Protein AF-A0A800IR26-F1 (afdb_monomer_lite)

Sequence (325 aa):
DYNDEITDPQNNNSLWPLVSDDAVAFATEPIADIDYYASYPSWPSFLDHIAVSTPLFDELTIGNIKTIRVDDYTGYSFYHNNISDHRPVIWSFSVEPVELAYGLVINEIMQNPAAVSDAAGEWIEITNISDETINLHNLILRDDGGEQHIISENVEVTPGSYIVLGAEDDFTLNGGVTVDYEYSGFTLSNLWDEVILEHPSGVILDEVHYDNGETFPDESGKSMMLMDPNLDNSLGDRWMVADVVYGAGDYGTPGSENYTNDCLPPGDMNGDGVLNVIDVVILANCVLAGTCESNCHSDLNGDGDYNVLDIITLVNCILGGNCGE

Structure (mmCIF, N/CA/C/O backbone):
data_AF-A0A800IR26-F1
#
_entry.id   AF-A0A800IR26-F1
#
loop_
_atom_site.group_PDB
_atom_site.id
_atom_site.type_symbol
_atom_site.label_atom_id
_atom_site.label_alt_id
_atom_site.label_comp_id
_atom_site.label_asym_id
_atom_site.label_entity_id
_atom_site.label_seq_id
_atom_site.pdbx_PDB_ins_code
_atom_site.Cartn_x
_atom_site.Cartn_y
_atom_site.Cartn_z
_atom_site.occupancy
_atom_site.B_iso_or_equiv
_atom_site.auth_seq_id
_atom_site.auth_comp_id
_atom_site.auth_asym_id
_atom_site.auth_atom_id
_atom_site.pdbx_PDB_model_num
ATOM 1 N N . ASP A 1 1 ? -15.473 4.754 48.168 1.00 54.47 1 ASP A N 1
ATOM 2 C CA . ASP A 1 1 ? -16.711 4.623 47.391 1.00 54.47 1 ASP A CA 1
ATOM 3 C C . ASP A 1 1 ? -17.681 5.717 47.750 1.00 54.47 1 ASP A C 1
ATOM 5 O O . ASP A 1 1 ? -18.740 5.446 48.282 1.00 54.47 1 ASP A O 1
ATOM 9 N N . TYR A 1 2 ? -17.289 6.974 47.580 1.00 58.38 2 TYR A N 1
ATOM 10 C CA . TYR A 1 2 ? -18.231 8.104 47.569 1.00 58.38 2 TYR A CA 1
ATOM 11 C C . TYR A 1 2 ? -17.756 9.136 46.527 1.00 58.38 2 TYR A C 1
ATOM 13 O O . TYR A 1 2 ? -18.028 10.323 46.676 1.00 58.38 2 TYR A O 1
ATOM 21 N N . ASN A 1 3 ? -16.915 8.714 45.578 1.00 65.62 3 ASN A N 1
ATOM 22 C CA . ASN A 1 3 ? -16.190 9.599 44.663 1.00 65.62 3 ASN A CA 1
ATOM 23 C C . ASN A 1 3 ? -15.706 8.877 43.399 1.00 65.62 3 ASN A C 1
ATOM 25 O O . ASN A 1 3 ? -14.671 9.224 42.832 1.00 65.62 3 ASN A O 1
ATOM 29 N N . ASP A 1 4 ? -16.391 7.815 43.028 1.00 74.25 4 ASP A N 1
ATOM 30 C CA . ASP A 1 4 ? -16.064 6.859 41.980 1.00 74.25 4 ASP A CA 1
ATOM 31 C C . ASP A 1 4 ? -17.003 6.982 40.774 1.00 74.25 4 ASP A C 1
ATOM 33 O O . ASP A 1 4 ? -16.756 6.339 39.762 1.00 74.25 4 ASP A O 1
ATOM 37 N N . GLU A 1 5 ? -17.999 7.872 40.837 1.00 87.00 5 GLU A N 1
ATOM 38 C CA . GLU A 1 5 ? -18.851 8.218 39.701 1.00 87.00 5 GLU A CA 1
ATOM 39 C C . GLU A 1 5 ? -18.159 9.239 38.799 1.00 87.00 5 GLU A C 1
ATOM 41 O O . GLU A 1 5 ? -17.759 10.324 39.235 1.00 87.00 5 GLU A O 1
ATOM 46 N N . ILE A 1 6 ? -18.092 8.959 37.500 1.00 91.12 6 ILE A N 1
ATOM 47 C CA . ILE A 1 6 ? -17.587 9.934 36.520 1.00 91.12 6 ILE A CA 1
ATOM 48 C C . ILE A 1 6 ? -18.447 11.205 36.432 1.00 91.12 6 ILE A C 1
ATOM 50 O O . ILE A 1 6 ? -17.943 12.238 35.997 1.00 91.12 6 ILE A O 1
ATOM 54 N N . THR A 1 7 ? -19.704 11.163 36.883 1.00 88.88 7 THR A N 1
ATOM 55 C CA . THR A 1 7 ? -20.628 12.309 36.881 1.00 88.88 7 THR A CA 1
ATOM 56 C C . THR A 1 7 ? -20.539 13.166 38.149 1.00 88.88 7 THR A C 1
ATOM 58 O O . THR A 1 7 ? -21.134 14.248 38.209 1.00 88.88 7 THR A O 1
ATOM 61 N N . ASP A 1 8 ? -19.744 12.753 39.147 1.00 89.75 8 ASP A N 1
ATOM 62 C CA . ASP A 1 8 ? -19.542 13.536 40.364 1.00 89.75 8 ASP A CA 1
ATOM 63 C C . ASP A 1 8 ? -18.833 14.876 40.076 1.00 89.75 8 ASP A C 1
ATOM 65 O O . ASP A 1 8 ? -17.938 14.956 39.223 1.00 89.75 8 ASP A O 1
ATOM 69 N N . PRO A 1 9 ? -19.144 15.950 40.835 1.00 90.38 9 PRO A N 1
ATOM 70 C CA . PRO A 1 9 ? -18.423 17.215 40.737 1.00 90.38 9 PRO A CA 1
ATOM 71 C C . PRO A 1 9 ? -16.925 17.048 41.024 1.00 90.38 9 PRO A C 1
ATOM 73 O O . PRO A 1 9 ? -16.560 16.344 41.959 1.00 90.38 9 PRO A O 1
ATOM 76 N N . GLN A 1 10 ? -16.069 17.812 40.336 1.00 91.88 10 GLN A N 1
ATOM 77 C CA . GLN A 1 10 ? -14.598 17.788 40.461 1.00 91.88 10 GLN A CA 1
ATOM 78 C C . GLN A 1 10 ? -14.050 17.582 41.883 1.00 91.88 10 GLN A C 1
ATOM 80 O O . GLN A 1 10 ? -13.175 16.751 42.102 1.00 91.88 10 GLN A O 1
ATOM 85 N N . ASN A 1 11 ? -14.542 18.344 42.865 1.00 91.44 11 ASN A N 1
ATOM 86 C CA . ASN A 1 11 ? -14.026 18.286 44.241 1.00 91.44 11 ASN A CA 1
ATOM 87 C C . ASN A 1 11 ? -14.319 16.955 44.957 1.00 91.44 11 ASN A C 1
ATOM 89 O O . ASN A 1 11 ? -13.717 16.678 45.994 1.00 91.44 11 ASN A O 1
ATOM 93 N N . ASN A 1 12 ? -15.239 16.165 44.409 1.00 89.75 12 ASN A N 1
ATOM 94 C CA . ASN A 1 12 ? -15.717 14.895 44.930 1.00 89.75 12 ASN A CA 1
ATOM 95 C C . ASN A 1 12 ? -15.518 13.755 43.921 1.00 89.75 12 ASN A C 1
ATOM 97 O O . ASN A 1 12 ? -16.079 12.698 44.139 1.00 89.75 12 ASN A O 1
ATOM 101 N N . ASN A 1 13 ? -14.750 13.942 42.846 1.00 90.00 13 ASN A N 1
ATOM 102 C CA . ASN A 1 13 ? -14.566 12.931 41.808 1.00 90.00 13 ASN A CA 1
ATOM 103 C C . ASN A 1 13 ? -13.102 12.472 41.791 1.00 90.00 13 ASN A C 1
ATOM 105 O O . ASN A 1 13 ? -12.196 13.227 41.435 1.00 90.00 13 ASN A O 1
ATOM 109 N N . SER A 1 14 ? -12.844 11.238 42.222 1.00 90.25 14 SER A N 1
ATOM 110 C CA . SER A 1 14 ? -11.491 10.662 42.245 1.00 90.25 14 SER A CA 1
ATOM 111 C C . SER A 1 14 ? -10.944 10.359 40.854 1.00 90.25 14 SER A C 1
ATOM 113 O O . SER A 1 14 ? -9.726 10.314 40.680 1.00 90.25 14 SER A O 1
ATOM 115 N N . LEU A 1 15 ? -11.831 10.216 39.868 1.00 91.69 15 LEU A N 1
ATOM 116 C CA . LEU A 1 15 ? -11.510 10.010 38.462 1.00 91.69 15 LEU A CA 1
ATOM 117 C C . LEU A 1 15 ? -11.339 11.334 37.713 1.00 91.69 15 LEU A C 1
ATOM 119 O O . LEU A 1 15 ? -11.043 11.311 36.522 1.00 91.69 15 LEU A O 1
ATOM 123 N N . TRP A 1 16 ? -11.463 12.486 38.390 1.00 92.88 16 TRP A N 1
ATOM 124 C CA . TRP A 1 16 ? -11.417 13.796 37.743 1.00 92.88 16 TRP A CA 1
ATOM 125 C C . TRP A 1 16 ? -10.221 14.001 36.804 1.00 92.88 16 TRP A C 1
ATOM 127 O O . TRP A 1 16 ? -10.451 14.515 35.716 1.00 92.88 16 TRP A O 1
ATOM 137 N N . PRO A 1 17 ? -8.976 13.585 37.133 1.00 93.56 17 PRO A N 1
ATOM 138 C CA . PRO A 1 17 ? -7.863 13.714 36.196 1.00 93.56 17 PRO A CA 1
ATOM 139 C C . PRO A 1 17 ? -8.110 13.044 34.840 1.00 93.56 17 PRO A C 1
ATOM 141 O O . PRO A 1 17 ? -7.627 13.569 33.852 1.00 93.56 17 PRO A O 1
ATOM 144 N N . LEU A 1 18 ? -8.863 11.938 34.800 1.00 94.12 18 LEU A N 1
ATOM 145 C CA . LEU A 1 18 ? -9.260 11.245 33.570 1.00 94.12 18 LEU A CA 1
ATOM 146 C C . LEU A 1 18 ? -10.493 11.892 32.931 1.00 94.12 18 LEU A C 1
ATOM 148 O O . LEU A 1 18 ? -10.527 12.065 31.725 1.00 94.12 18 LEU A O 1
ATOM 152 N N . VAL A 1 19 ? -11.490 12.280 33.736 1.00 93.31 19 VAL A N 1
ATOM 153 C CA . VAL A 1 19 ? -12.713 12.954 33.250 1.00 93.31 19 VAL A CA 1
ATOM 154 C C . VAL A 1 19 ? -12.395 14.301 32.594 1.00 93.31 19 VAL A C 1
ATOM 156 O O . VAL A 1 19 ? -13.090 14.724 31.679 1.00 93.31 19 VAL A O 1
ATOM 159 N N . SER A 1 20 ? -11.355 14.994 33.063 1.00 94.44 20 SER A N 1
ATOM 160 C CA . SER A 1 20 ? -10.917 16.278 32.510 1.00 94.44 20 SER A CA 1
ATOM 161 C C . SER A 1 20 ? -9.850 16.170 31.417 1.00 94.44 20 SER A C 1
ATOM 163 O O . SER A 1 20 ? -9.344 17.207 30.993 1.00 94.44 20 SER A O 1
ATOM 165 N N . ASP A 1 21 ? -9.436 14.958 31.040 1.00 96.25 21 ASP A N 1
ATOM 166 C CA . ASP A 1 21 ? -8.406 14.736 30.024 1.00 96.25 21 ASP A CA 1
ATOM 167 C C . ASP A 1 21 ? -9.060 14.509 28.661 1.00 96.25 21 ASP A C 1
ATOM 169 O O . ASP A 1 21 ? -9.707 13.491 28.446 1.00 96.25 21 ASP A O 1
ATOM 173 N N . ASP A 1 22 ? -8.851 15.432 27.721 1.00 95.50 22 ASP A N 1
ATOM 174 C CA . ASP A 1 22 ? -9.394 15.327 26.361 1.00 95.50 22 ASP A CA 1
ATOM 175 C C . ASP A 1 22 ? -8.847 14.105 25.587 1.00 95.50 22 ASP A C 1
ATOM 177 O O . ASP A 1 22 ? -9.378 13.753 24.534 1.00 95.50 22 ASP A O 1
ATOM 181 N N . ALA A 1 23 ? -7.790 13.441 26.081 1.00 96.69 23 ALA A N 1
ATOM 182 C CA . ALA A 1 23 ? -7.261 12.206 25.506 1.00 96.69 23 ALA A CA 1
ATOM 183 C C . ALA A 1 23 ? -7.961 10.930 26.011 1.00 96.69 23 ALA A C 1
ATOM 185 O O . ALA A 1 23 ? -7.655 9.835 25.524 1.00 96.69 23 ALA A O 1
ATOM 186 N N . VAL A 1 24 ? -8.874 11.050 26.979 1.00 96.88 24 VAL A N 1
ATOM 187 C CA . VAL A 1 24 ? -9.608 9.939 27.590 1.00 96.88 24 VAL A CA 1
ATOM 188 C C . VAL A 1 24 ? -11.105 10.221 27.542 1.00 96.88 24 VAL A C 1
ATOM 190 O O . VAL A 1 24 ? -11.571 11.300 27.880 1.00 96.88 24 VAL A O 1
ATOM 193 N N . ALA A 1 25 ? -11.886 9.213 27.176 1.00 95.44 25 ALA A N 1
ATOM 194 C CA . ALA A 1 25 ? -13.338 9.271 27.255 1.00 95.44 25 ALA A CA 1
ATOM 195 C C . ALA A 1 25 ? -13.880 8.013 27.932 1.00 95.44 25 ALA A C 1
ATOM 197 O O . ALA A 1 25 ? -13.270 6.943 27.882 1.00 95.44 25 ALA A O 1
ATOM 198 N N . PHE A 1 26 ? -15.039 8.127 28.576 1.00 95.44 26 PHE A N 1
ATOM 199 C CA . PHE A 1 26 ? -15.696 6.995 29.217 1.00 95.44 26 PHE A CA 1
ATOM 200 C C . PHE A 1 26 ? -16.864 6.517 28.358 1.00 95.44 26 PHE A C 1
ATOM 202 O O . PHE A 1 26 ? -17.881 7.198 28.250 1.00 95.44 26 PHE A O 1
ATOM 209 N N . ALA A 1 27 ? -16.782 5.295 27.826 1.00 95.75 27 ALA A N 1
ATOM 210 C CA . ALA A 1 27 ? -17.861 4.692 27.033 1.00 95.75 27 ALA A CA 1
ATOM 211 C C . ALA A 1 27 ? -19.189 4.587 27.808 1.00 95.75 27 ALA A C 1
ATOM 213 O O . ALA A 1 27 ? -20.260 4.451 27.224 1.00 95.75 27 ALA A O 1
ATOM 214 N N . THR A 1 28 ? -19.115 4.644 29.137 1.00 94.88 28 THR A N 1
ATOM 215 C CA . THR A 1 28 ? -20.242 4.571 30.070 1.00 94.88 28 THR A CA 1
ATOM 216 C C . THR A 1 28 ? -20.919 5.902 30.358 1.00 94.88 28 THR A C 1
ATOM 218 O O . THR A 1 28 ? -21.998 5.891 30.943 1.00 94.88 28 THR A O 1
ATOM 221 N N . GLU A 1 29 ? -20.336 7.031 29.952 1.00 93.38 29 GLU A N 1
ATOM 222 C CA . GLU A 1 29 ? -20.893 8.368 30.197 1.00 93.38 29 GLU A CA 1
ATOM 223 C C . GLU A 1 29 ? -22.380 8.497 29.804 1.00 93.38 29 GLU A C 1
ATOM 225 O O . GLU A 1 29 ? -23.159 8.974 30.632 1.00 93.38 29 GLU A O 1
ATOM 230 N N . PRO A 1 30 ? -22.855 7.973 28.650 1.00 93.69 30 PRO A N 1
ATOM 231 C CA . PRO A 1 30 ? -24.264 8.098 28.260 1.00 93.69 30 PRO A CA 1
ATOM 232 C C . PRO A 1 30 ? -25.263 7.377 29.180 1.00 93.69 30 PRO A C 1
ATOM 234 O O . PRO A 1 30 ? -26.469 7.614 29.075 1.00 93.69 30 PRO A O 1
ATOM 237 N N . ILE A 1 31 ? -24.796 6.460 30.035 1.00 93.50 31 ILE A N 1
ATOM 238 C CA . ILE A 1 31 ? -25.641 5.629 30.906 1.00 93.50 31 ILE A CA 1
ATOM 239 C C . ILE A 1 31 ? -25.319 5.762 32.400 1.00 93.50 31 ILE A C 1
ATOM 241 O O . ILE A 1 31 ? -26.009 5.134 33.204 1.00 93.50 31 ILE A O 1
ATOM 245 N N . ALA A 1 32 ? -24.317 6.566 32.768 1.00 92.12 32 ALA A N 1
ATOM 246 C CA . ALA A 1 32 ? -23.815 6.673 34.139 1.00 92.12 32 ALA A CA 1
ATOM 247 C C . ALA A 1 32 ? -24.888 7.165 35.130 1.00 92.12 32 ALA A C 1
ATOM 249 O O . ALA A 1 32 ? -25.081 6.557 36.175 1.00 92.12 32 ALA A O 1
ATOM 250 N N . ASP A 1 33 ? -25.695 8.161 34.749 1.00 90.25 33 ASP A N 1
ATOM 251 C CA . ASP A 1 33 ? -26.757 8.724 35.604 1.00 90.25 33 ASP A CA 1
ATOM 252 C C . ASP A 1 33 ? -28.117 7.998 35.484 1.00 90.25 33 ASP A C 1
ATOM 254 O O . ASP A 1 33 ? -29.179 8.563 35.769 1.00 90.25 33 ASP A O 1
ATOM 258 N N . ILE A 1 34 ? -28.133 6.750 35.002 1.00 92.12 34 ILE A N 1
ATOM 259 C CA . ILE A 1 34 ? -29.369 5.993 34.771 1.00 92.12 34 ILE A CA 1
ATOM 260 C C . ILE A 1 34 ? -29.408 4.754 35.676 1.00 92.12 34 ILE A C 1
ATOM 262 O O . ILE A 1 34 ? -28.814 3.726 35.358 1.00 92.12 34 ILE A O 1
ATOM 266 N N . ASP A 1 35 ? -30.231 4.790 36.733 1.00 91.19 35 ASP A N 1
ATOM 267 C CA . ASP A 1 35 ? -30.407 3.703 37.722 1.00 91.19 35 ASP A CA 1
ATOM 268 C C . ASP A 1 35 ? -30.613 2.308 37.112 1.00 91.19 35 ASP A C 1
ATOM 270 O O . ASP A 1 35 ? -30.188 1.289 37.662 1.00 91.19 35 ASP A O 1
ATOM 274 N N . TYR A 1 36 ? -31.302 2.233 35.969 1.00 92.19 36 TYR A N 1
ATOM 275 C CA . TYR A 1 36 ? -31.525 0.968 35.270 1.00 92.19 36 TYR A CA 1
ATOM 276 C C . TYR A 1 36 ? -30.206 0.291 34.868 1.00 92.19 36 TYR A C 1
ATOM 278 O O . TYR A 1 36 ? -30.112 -0.940 34.926 1.00 92.19 36 TYR A O 1
ATOM 286 N N . TYR A 1 37 ? -29.202 1.084 34.503 1.00 93.25 37 TYR A N 1
ATOM 287 C CA . TYR A 1 37 ? -27.879 0.632 34.101 1.00 93.25 37 TYR A CA 1
ATOM 288 C C . TYR A 1 37 ? -26.849 0.655 35.235 1.00 93.25 37 TYR A C 1
ATOM 290 O O . TYR A 1 37 ? -25.727 0.231 34.993 1.00 93.25 37 TYR A O 1
ATOM 298 N N . ALA A 1 38 ? -27.205 1.056 36.459 1.00 92.75 38 ALA A N 1
ATOM 299 C CA . ALA A 1 38 ? -26.286 1.054 37.599 1.00 92.75 38 ALA A CA 1
ATOM 300 C C . ALA A 1 38 ? -25.505 -0.270 37.704 1.00 92.75 38 ALA A C 1
ATOM 302 O O . ALA A 1 38 ? -26.111 -1.358 37.729 1.00 92.75 38 ALA A O 1
ATOM 303 N N . SER A 1 39 ? -24.172 -0.165 37.742 1.00 92.62 39 SER A N 1
ATOM 304 C CA . SER A 1 39 ? -23.283 -1.316 37.892 1.00 92.62 39 SER A CA 1
ATOM 305 C C . SER A 1 39 ? -23.294 -1.826 39.333 1.00 92.62 39 SER A C 1
ATOM 307 O O . SER A 1 39 ? -23.221 -3.029 39.545 1.00 92.62 39 SER A O 1
ATOM 309 N N . TYR A 1 40 ? -23.550 -0.961 40.314 1.00 91.50 40 TYR A N 1
ATOM 310 C CA . TYR A 1 40 ? -23.830 -1.334 41.694 1.00 91.50 40 TYR A CA 1
ATOM 311 C C . TYR A 1 40 ? -25.334 -1.164 41.997 1.00 91.50 40 TYR A C 1
ATOM 313 O O . TYR A 1 40 ? -25.833 -0.045 42.109 1.00 91.50 40 TYR A O 1
ATOM 321 N N . PRO A 1 41 ? -26.121 -2.255 42.106 1.00 81.62 41 PRO A N 1
ATOM 322 C CA . PRO A 1 41 ? -27.581 -2.156 42.163 1.00 81.62 41 PRO A CA 1
ATOM 323 C C . PRO A 1 41 ? -28.177 -1.909 43.552 1.00 81.62 41 PRO A C 1
ATOM 325 O O . PRO A 1 41 ? -29.368 -1.609 43.653 1.00 81.62 41 PRO A O 1
ATOM 328 N N . SER A 1 42 ? -27.402 -2.090 44.625 1.00 82.81 42 SER A N 1
ATOM 329 C CA . SER A 1 42 ? -27.922 -1.988 45.998 1.00 82.81 42 SER A CA 1
ATOM 330 C C . SER A 1 42 ? -28.230 -0.542 46.408 1.00 82.81 42 SER A C 1
ATOM 332 O O . SER A 1 42 ? -29.164 -0.282 47.171 1.00 82.81 42 SER A O 1
ATOM 334 N N . TRP A 1 43 ? -27.475 0.391 45.837 1.00 82.50 43 TRP A N 1
ATOM 335 C CA . TRP A 1 43 ? -27.701 1.823 45.843 1.00 82.50 43 TRP A CA 1
ATOM 336 C C . TRP A 1 43 ? -27.357 2.277 44.424 1.00 82.50 43 TRP A C 1
ATOM 338 O O . TRP A 1 43 ? -26.212 2.047 44.056 1.00 82.50 43 TRP A O 1
ATOM 348 N N . PRO A 1 44 ? -28.309 2.789 43.612 1.00 74.19 44 PRO A N 1
ATOM 349 C CA . PRO A 1 44 ? -28.059 3.044 42.196 1.00 74.19 44 PRO A CA 1
ATOM 350 C C . PRO A 1 44 ? -26.829 3.930 41.996 1.00 74.19 44 PRO A C 1
ATOM 352 O O . PRO A 1 44 ? -26.878 5.128 42.261 1.00 74.19 44 PRO A O 1
ATOM 355 N N . SER A 1 45 ? -25.738 3.280 41.598 1.00 86.31 45 SER A N 1
ATOM 356 C CA . SER A 1 45 ? -24.407 3.846 41.426 1.00 86.31 45 SER A CA 1
ATOM 357 C C . SER A 1 45 ? -23.754 3.122 40.251 1.00 86.31 45 SER A C 1
ATOM 359 O O . SER A 1 45 ? -23.868 1.895 40.118 1.00 86.31 45 SER A O 1
ATOM 361 N N . PHE A 1 46 ? -23.118 3.864 39.364 1.00 90.12 46 PHE A N 1
ATOM 362 C CA . PHE A 1 46 ? -22.373 3.354 38.234 1.00 90.12 46 PHE A CA 1
ATOM 363 C C . PHE A 1 46 ? -20.880 3.398 38.566 1.00 90.12 46 PHE A C 1
ATOM 365 O O . PHE A 1 46 ? -20.184 4.337 38.229 1.00 90.12 46 PHE A O 1
ATOM 372 N N . LEU A 1 47 ? -20.381 2.353 39.227 1.00 89.00 47 LEU A N 1
ATOM 373 C CA . LEU A 1 47 ? -19.009 2.311 39.753 1.00 89.00 47 LEU A CA 1
ATOM 374 C C . LEU A 1 47 ? -17.993 1.714 38.768 1.00 89.00 47 LEU A C 1
ATOM 376 O O . LEU A 1 47 ? -16.790 1.939 38.880 1.00 89.00 47 LEU A O 1
ATOM 380 N N . ASP A 1 48 ? -18.464 0.905 37.816 1.00 91.62 48 ASP A N 1
ATOM 381 C CA . ASP A 1 48 ? -17.610 0.158 36.893 1.00 91.62 48 ASP A CA 1
ATOM 382 C C . ASP A 1 48 ? -17.602 0.825 35.523 1.00 91.62 48 ASP A C 1
ATOM 384 O O . ASP A 1 48 ? -18.570 0.731 34.777 1.00 91.62 48 ASP A O 1
ATOM 388 N N . HIS A 1 49 ? -16.497 1.464 35.155 1.00 92.62 49 HIS A N 1
ATOM 389 C CA . HIS A 1 49 ? -16.404 2.217 33.908 1.00 92.62 49 HIS A CA 1
ATOM 390 C C . HIS A 1 49 ? -15.476 1.568 32.877 1.00 92.62 49 HIS A C 1
ATOM 392 O O . HIS A 1 49 ? -14.527 0.863 33.217 1.00 92.62 49 HIS A O 1
ATOM 398 N N . ILE A 1 50 ? -15.725 1.861 31.598 1.00 95.25 50 ILE A N 1
ATOM 399 C CA . ILE A 1 50 ? -14.809 1.555 30.492 1.00 95.25 50 ILE A CA 1
ATOM 400 C C . ILE A 1 50 ? -14.256 2.886 29.989 1.00 95.25 50 ILE A C 1
ATOM 402 O O . ILE A 1 50 ? -14.995 3.674 29.400 1.00 95.25 50 ILE A O 1
ATOM 406 N N . ALA A 1 51 ? -12.974 3.135 30.250 1.00 94.81 51 ALA A N 1
ATOM 407 C CA . ALA A 1 51 ? -12.241 4.269 29.698 1.00 94.81 51 ALA A CA 1
ATOM 408 C C . ALA A 1 51 ? -11.559 3.859 28.387 1.00 94.81 51 ALA A C 1
ATOM 410 O O . ALA A 1 51 ? -11.007 2.760 28.294 1.00 94.81 51 ALA A O 1
ATOM 411 N N . VAL A 1 52 ? -11.580 4.743 27.397 1.00 95.69 52 VAL A N 1
ATOM 412 C CA . VAL A 1 52 ? -10.927 4.567 26.097 1.00 95.69 52 VAL A CA 1
ATOM 413 C C . VAL A 1 52 ? -10.075 5.787 25.772 1.00 95.69 52 VAL A C 1
ATOM 415 O O . VAL A 1 52 ? -10.327 6.880 26.279 1.00 95.69 52 VAL A O 1
ATOM 418 N N . SER A 1 53 ? -9.058 5.593 24.939 1.00 95.56 53 SER A N 1
ATOM 419 C CA . SER A 1 53 ? -8.200 6.662 24.432 1.00 95.56 53 SER A CA 1
ATOM 420 C C . SER A 1 53 ? -8.655 7.148 23.056 1.00 95.56 53 SER A C 1
ATOM 422 O O . SER A 1 53 ? -9.511 6.533 22.417 1.00 95.56 53 SER A O 1
ATOM 424 N N . THR A 1 54 ? -8.038 8.236 22.591 1.00 94.81 54 THR A N 1
ATOM 425 C CA . THR A 1 54 ? -8.349 8.896 21.313 1.00 94.81 54 THR A CA 1
ATOM 426 C C . THR A 1 54 ? -8.485 7.985 20.085 1.00 94.81 54 THR A C 1
ATOM 428 O O . THR A 1 54 ? -9.375 8.273 19.290 1.00 94.81 54 THR A O 1
ATOM 431 N N . PRO A 1 55 ? -7.722 6.880 19.901 1.00 90.75 55 PRO A N 1
ATOM 432 C CA . PRO A 1 55 ? -7.877 6.023 18.721 1.00 90.75 55 PRO A CA 1
ATOM 433 C C . PRO A 1 55 ? -9.218 5.287 18.638 1.00 90.75 55 PRO A C 1
ATOM 435 O O . PRO A 1 55 ? -9.495 4.693 17.611 1.00 90.75 55 PRO A O 1
ATOM 438 N N . LEU A 1 56 ? -10.010 5.282 19.717 1.00 92.94 56 LEU A N 1
ATOM 439 C CA . LEU A 1 56 ? -11.320 4.628 19.780 1.00 92.94 56 LEU A CA 1
ATOM 440 C C . LEU A 1 56 ? -12.485 5.625 19.891 1.00 92.94 56 LEU A C 1
ATOM 442 O O . LEU A 1 56 ? -13.610 5.249 20.234 1.00 92.94 56 LEU A O 1
ATOM 446 N N . PHE A 1 57 ? -12.224 6.921 19.694 1.00 93.94 57 PHE A N 1
ATOM 447 C CA . PHE A 1 57 ? -13.248 7.956 19.851 1.00 93.94 57 PHE A CA 1
ATOM 448 C C . PHE A 1 57 ? -14.306 7.903 18.750 1.00 93.94 57 PHE A C 1
ATOM 450 O O . PHE A 1 57 ? -15.468 8.209 19.022 1.00 93.94 57 PHE A O 1
ATOM 457 N N . ASP A 1 58 ? -13.950 7.457 17.549 1.00 89.94 58 ASP A N 1
ATOM 458 C CA . ASP A 1 58 ? -14.916 7.276 16.469 1.00 89.94 58 ASP A CA 1
ATOM 459 C C . ASP A 1 58 ? -15.876 6.124 16.805 1.00 89.94 58 ASP A C 1
ATOM 461 O O . ASP A 1 58 ? -17.101 6.279 16.734 1.00 89.94 58 ASP A O 1
ATOM 465 N N . GLU A 1 59 ? -15.350 5.014 17.327 1.00 92.56 59 GLU A N 1
ATOM 466 C CA . GLU A 1 59 ? -16.121 3.856 17.783 1.00 92.56 59 GLU A CA 1
ATOM 467 C C . GLU A 1 59 ? -17.064 4.204 18.937 1.00 92.56 59 GLU A C 1
ATOM 469 O O . GLU A 1 59 ? -18.131 3.596 19.060 1.00 92.56 59 GLU A O 1
ATOM 474 N N . LEU A 1 60 ? -16.726 5.181 19.789 1.00 92.88 60 LEU A N 1
ATOM 475 C CA . LEU A 1 60 ? -17.627 5.631 20.859 1.00 92.88 60 LEU A CA 1
ATOM 476 C C . LEU A 1 60 ? -18.950 6.161 20.307 1.00 92.88 60 LEU A C 1
ATOM 478 O O . LEU A 1 60 ? -19.990 5.982 20.942 1.00 92.88 60 LEU A O 1
ATOM 482 N N . THR A 1 61 ? -18.925 6.792 19.132 1.00 87.75 61 THR A N 1
ATOM 483 C CA . THR A 1 61 ? -20.117 7.400 18.527 1.00 87.75 61 THR A CA 1
ATOM 484 C C . THR A 1 61 ? -21.067 6.370 17.916 1.00 87.75 61 THR A C 1
ATOM 486 O O . THR A 1 61 ? -22.280 6.592 17.888 1.00 87.75 61 THR A O 1
ATOM 489 N N . ILE A 1 62 ? -20.533 5.232 17.462 1.00 89.50 62 ILE A N 1
ATOM 490 C CA . ILE A 1 62 ? -21.290 4.146 16.816 1.00 89.50 62 ILE A CA 1
ATOM 491 C C . ILE A 1 62 ? -21.526 2.940 17.736 1.00 89.50 62 ILE A C 1
ATOM 493 O O . ILE A 1 62 ? -22.337 2.064 17.429 1.00 89.50 62 ILE A O 1
ATOM 497 N N . GLY A 1 63 ? -20.820 2.877 18.863 1.00 91.75 63 GLY A N 1
ATOM 498 C CA . GLY A 1 63 ? -20.873 1.777 19.809 1.00 91.75 63 GLY A CA 1
ATOM 499 C C . GLY A 1 63 ? -22.154 1.732 20.644 1.00 91.75 63 GLY A C 1
ATOM 500 O O . GLY A 1 63 ? -22.888 2.701 20.822 1.00 91.75 63 GLY A O 1
ATOM 501 N N . ASN A 1 64 ? -22.416 0.561 21.210 1.00 95.44 64 ASN A N 1
ATOM 502 C CA . ASN A 1 64 ? -23.495 0.290 22.144 1.00 95.44 64 ASN A CA 1
ATOM 503 C C . ASN A 1 64 ? -22.911 -0.046 23.516 1.00 95.44 64 ASN A C 1
ATOM 505 O O . ASN A 1 64 ? -22.114 -0.975 23.646 1.00 95.44 64 ASN A O 1
ATOM 509 N N . ILE A 1 65 ? -23.333 0.692 24.539 1.00 96.00 65 ILE A N 1
ATOM 510 C CA . ILE A 1 65 ? -22.953 0.459 25.930 1.00 96.00 65 ILE A CA 1
ATOM 511 C C . ILE A 1 65 ? -24.158 -0.031 26.733 1.00 96.00 65 ILE A C 1
ATOM 513 O O . ILE A 1 65 ? -25.275 0.472 26.585 1.00 96.00 65 ILE A O 1
ATOM 517 N N . LYS A 1 66 ? -23.946 -1.022 27.600 1.00 95.62 66 LYS A N 1
ATOM 518 C CA . LYS A 1 66 ? -24.961 -1.489 28.549 1.00 95.62 66 LYS A CA 1
ATOM 519 C C . LYS A 1 66 ? -24.340 -2.170 29.759 1.00 95.62 66 LYS A C 1
ATOM 521 O O . LYS A 1 66 ? -23.217 -2.666 29.722 1.00 95.62 66 LYS A O 1
ATOM 526 N N . THR A 1 67 ? -25.162 -2.318 30.783 1.00 95.75 67 THR A N 1
ATOM 527 C CA . THR A 1 67 ? -24.862 -3.137 31.956 1.00 95.75 67 THR A CA 1
ATOM 528 C C . THR A 1 67 ? -25.561 -4.486 31.833 1.00 95.75 67 THR A C 1
ATOM 530 O O . THR A 1 67 ? -26.755 -4.564 31.530 1.00 95.75 67 THR A O 1
ATOM 533 N N . ILE A 1 68 ? -24.825 -5.575 32.047 1.00 95.00 68 ILE A N 1
ATOM 534 C CA . ILE A 1 68 ? -25.348 -6.940 31.990 1.00 95.00 68 ILE A CA 1
ATOM 535 C C . ILE A 1 68 ? -26.029 -7.267 33.321 1.00 95.00 68 ILE A C 1
ATOM 537 O O . ILE A 1 68 ? -25.387 -7.548 34.331 1.00 95.00 68 ILE A O 1
ATOM 541 N N . ARG A 1 69 ? -27.361 -7.282 33.310 1.00 93.12 69 ARG A N 1
ATOM 542 C CA . ARG A 1 69 ? -28.198 -7.549 34.489 1.00 93.12 69 ARG A CA 1
ATOM 543 C C . ARG A 1 69 ? -28.432 -9.047 34.712 1.00 93.12 69 ARG A C 1
ATOM 545 O O . ARG A 1 69 ? -29.541 -9.556 34.568 1.00 93.12 69 ARG A O 1
ATOM 552 N N . VAL A 1 70 ? -27.368 -9.788 35.027 1.00 93.00 70 VAL A N 1
ATOM 553 C CA . VAL A 1 70 ? -27.432 -11.243 35.308 1.00 93.00 70 VAL A CA 1
ATOM 554 C C . VAL A 1 70 ? -28.373 -11.555 36.485 1.00 93.00 70 VAL A C 1
ATOM 556 O O . VAL A 1 70 ? -29.003 -12.617 36.551 1.00 93.00 70 VAL A O 1
ATOM 559 N N . ASP A 1 71 ? -28.503 -10.610 37.410 1.00 92.94 71 ASP A N 1
ATOM 560 C CA . ASP A 1 71 ? -29.400 -10.667 38.555 1.00 92.94 71 ASP A CA 1
ATOM 561 C C . ASP A 1 71 ? -30.890 -10.678 38.181 1.00 92.94 71 ASP A C 1
ATOM 563 O O . ASP A 1 71 ? -31.681 -11.247 38.934 1.00 92.94 71 ASP A O 1
ATOM 567 N N . ASP A 1 72 ? -31.280 -10.174 37.005 1.00 94.00 72 ASP A N 1
ATOM 568 C CA . ASP A 1 72 ? -32.665 -10.281 36.517 1.00 94.00 72 ASP A CA 1
ATOM 569 C C . ASP A 1 72 ? -33.063 -11.747 36.223 1.00 94.00 72 ASP A C 1
ATOM 571 O O . ASP A 1 72 ? -34.246 -12.089 36.245 1.00 94.00 72 ASP A O 1
ATOM 575 N N . TYR A 1 73 ? -32.083 -12.636 35.998 1.00 94.81 73 TYR A N 1
ATOM 576 C CA . TYR A 1 73 ? -32.296 -14.064 35.712 1.00 94.81 73 TYR A CA 1
ATOM 577 C C . TYR A 1 73 ? -32.021 -14.975 36.908 1.00 94.81 73 TYR A C 1
ATOM 579 O O . TYR A 1 73 ? -32.628 -16.038 37.042 1.00 94.81 73 TYR A O 1
ATOM 587 N N . THR A 1 74 ? -31.081 -14.583 37.766 1.00 94.31 74 THR A N 1
ATOM 588 C CA . THR A 1 74 ? -30.640 -15.387 38.918 1.00 94.31 74 THR A CA 1
ATOM 589 C C . THR A 1 74 ? -31.301 -14.958 40.230 1.00 94.31 74 THR A C 1
ATOM 591 O O . THR A 1 74 ? -31.336 -15.731 41.186 1.00 94.31 74 THR A O 1
ATOM 594 N N . GLY A 1 75 ? -31.880 -13.755 40.261 1.00 93.88 75 GLY A N 1
ATOM 595 C CA . GLY A 1 75 ? -32.397 -13.092 41.449 1.00 93.88 75 GLY A CA 1
ATOM 596 C C . GLY A 1 75 ? -31.302 -12.305 42.171 1.00 93.88 75 GLY A C 1
ATOM 597 O O . GLY A 1 75 ? -30.272 -12.864 42.546 1.00 93.88 75 GLY A O 1
ATOM 598 N N . TYR A 1 76 ? -31.567 -11.022 42.443 1.00 90.81 76 TYR A N 1
ATOM 599 C CA . TYR A 1 76 ? -30.626 -10.094 43.089 1.00 90.81 76 TYR A CA 1
ATOM 600 C C . TYR A 1 76 ? -29.913 -10.684 44.313 1.00 90.81 76 TYR A C 1
ATOM 602 O O . TYR A 1 76 ? -28.689 -10.678 44.373 1.00 90.81 76 TYR A O 1
ATOM 610 N N . SER A 1 77 ? -30.649 -11.261 45.270 1.00 93.44 77 SER A N 1
ATOM 611 C CA . SER A 1 77 ? -30.032 -11.820 46.480 1.00 93.44 77 SER A CA 1
ATOM 612 C C . SER A 1 77 ? -29.118 -13.008 46.195 1.00 93.44 77 SER A C 1
ATOM 614 O O . SER A 1 77 ? -28.144 -13.203 46.911 1.00 93.44 77 SER A O 1
ATOM 616 N N . PHE A 1 78 ? -29.422 -13.828 45.188 1.00 95.56 78 PHE A N 1
ATOM 617 C CA . PHE A 1 78 ? -28.542 -14.934 44.830 1.00 95.56 78 PHE A CA 1
ATOM 618 C C . PHE A 1 78 ? -27.263 -14.406 44.183 1.00 95.56 78 PHE A C 1
ATOM 620 O O . PHE A 1 78 ? -26.179 -14.793 44.616 1.00 95.56 78 PHE A O 1
ATOM 627 N N . TYR A 1 79 ? -27.401 -13.503 43.207 1.00 94.69 79 TYR A N 1
ATOM 628 C CA . TYR A 1 79 ? -26.279 -12.888 42.503 1.00 94.69 79 TYR A CA 1
ATOM 629 C C . TYR A 1 79 ? -25.344 -12.151 43.472 1.00 94.69 79 TYR A C 1
ATOM 631 O O . TYR A 1 79 ? -24.178 -12.517 43.576 1.00 94.69 79 TYR A O 1
ATOM 639 N N . HIS A 1 80 ? -25.885 -11.234 44.278 1.00 92.06 80 HIS A N 1
ATOM 640 C CA . HIS A 1 80 ? -25.138 -10.464 45.275 1.00 92.06 80 HIS A CA 1
ATOM 641 C C . HIS A 1 80 ? -24.417 -11.351 46.302 1.00 92.06 80 HIS A C 1
ATOM 643 O O . HIS A 1 80 ? -23.250 -11.132 46.604 1.00 92.06 80 HIS A O 1
ATOM 649 N N . ASN A 1 81 ? -25.083 -12.386 46.828 1.00 94.62 81 ASN A N 1
ATOM 650 C CA . ASN A 1 81 ? -24.508 -13.201 47.904 1.00 94.62 81 ASN A CA 1
ATOM 651 C C . ASN A 1 81 ? -23.517 -14.274 47.424 1.00 94.62 81 ASN A C 1
ATOM 653 O O . ASN A 1 81 ? -22.783 -14.812 48.252 1.00 94.62 81 ASN A O 1
ATOM 657 N N . ASN A 1 82 ? -23.550 -14.664 46.144 1.00 96.31 82 ASN A N 1
ATOM 658 C CA . ASN A 1 82 ? -22.801 -15.832 45.659 1.00 96.31 82 ASN A CA 1
ATOM 659 C C . ASN A 1 82 ? -21.939 -15.572 44.417 1.00 96.31 82 ASN A C 1
ATOM 661 O O . ASN A 1 82 ? -21.087 -16.405 44.120 1.00 96.31 82 ASN A O 1
ATOM 665 N N . ILE A 1 83 ? -22.174 -14.490 43.669 1.00 94.31 83 ILE A N 1
ATOM 666 C CA . ILE A 1 83 ? -21.488 -14.202 42.401 1.00 94.31 83 ILE A CA 1
ATOM 667 C C . ILE A 1 83 ? -20.718 -12.889 42.511 1.00 94.31 83 ILE A C 1
ATOM 669 O O . ILE A 1 83 ? -19.491 -12.901 42.520 1.00 94.31 83 ILE A O 1
ATOM 673 N N . SER A 1 84 ? -21.431 -11.768 42.578 1.00 93.12 84 SER A N 1
ATOM 674 C CA . SER A 1 84 ? -20.854 -10.431 42.675 1.00 93.12 84 SER A CA 1
ATOM 675 C C . SER A 1 84 ? -21.929 -9.445 43.115 1.00 93.12 84 SER A C 1
ATOM 677 O O . SER A 1 84 ? -23.111 -9.616 42.827 1.00 93.12 84 SER A O 1
ATOM 679 N N . ASP A 1 85 ? -21.518 -8.402 43.810 1.00 90.31 85 ASP A N 1
ATOM 680 C CA . ASP A 1 85 ? -22.313 -7.228 44.136 1.00 90.31 85 ASP A CA 1
ATOM 681 C C . ASP A 1 85 ? -22.267 -6.143 43.050 1.00 90.31 85 ASP A C 1
ATOM 683 O O . ASP A 1 85 ? -23.020 -5.176 43.142 1.00 90.31 85 ASP A O 1
ATOM 687 N N . HIS A 1 86 ? -21.472 -6.348 41.997 1.00 92.62 86 HIS A N 1
ATOM 688 C CA . HIS A 1 86 ? -21.362 -5.493 40.819 1.00 92.62 86 HIS A CA 1
ATOM 689 C C . HIS A 1 86 ? -21.890 -6.213 39.567 1.00 92.62 86 HIS A C 1
ATOM 691 O O . HIS A 1 86 ? -21.781 -7.435 39.397 1.00 92.62 86 HIS A O 1
ATOM 697 N N . ARG A 1 87 ? -22.484 -5.452 38.654 1.00 93.00 87 ARG A N 1
ATOM 698 C CA . ARG A 1 87 ? -22.942 -5.911 37.347 1.00 93.00 87 ARG A CA 1
ATOM 699 C C . ARG A 1 87 ? -21.875 -5.593 36.301 1.00 93.00 87 ARG A C 1
ATOM 701 O O . ARG A 1 87 ? -21.430 -4.451 36.232 1.00 93.00 87 ARG A O 1
ATOM 708 N N . PRO A 1 88 ? -21.518 -6.555 35.436 1.00 94.75 88 PRO A N 1
ATOM 709 C CA . PRO A 1 88 ? -20.578 -6.306 34.356 1.00 94.75 88 PRO A CA 1
ATOM 710 C C . PRO A 1 88 ? -21.085 -5.225 33.407 1.00 94.75 88 PRO A C 1
ATOM 712 O O . PRO A 1 88 ? -22.269 -5.199 33.059 1.00 94.75 88 PRO A O 1
ATOM 715 N N . VAL A 1 89 ? -20.171 -4.400 32.920 1.00 95.75 89 VAL A N 1
ATOM 716 C CA . VAL A 1 89 ? -20.435 -3.397 31.891 1.00 95.75 89 VAL A CA 1
ATOM 717 C C . VAL A 1 89 ? -19.818 -3.869 30.583 1.00 95.75 89 VAL A C 1
ATOM 719 O O . VAL A 1 89 ? -18.720 -4.422 30.570 1.00 95.75 89 VAL A O 1
ATOM 722 N N . ILE A 1 90 ? -20.552 -3.713 29.485 1.00 96.56 90 ILE A N 1
ATOM 723 C CA . ILE A 1 90 ? -20.103 -4.116 28.156 1.00 96.56 90 ILE A CA 1
ATOM 724 C C . ILE A 1 90 ? -20.297 -2.975 27.172 1.00 96.56 90 ILE A C 1
ATOM 726 O O . ILE A 1 90 ? -21.382 -2.402 27.062 1.00 96.56 90 ILE A O 1
ATOM 730 N N . TRP A 1 91 ? -19.228 -2.699 26.440 1.00 96.56 91 TRP A N 1
ATOM 731 C CA . TRP A 1 91 ? -19.217 -1.837 25.277 1.00 96.56 91 TRP A CA 1
ATOM 732 C C . TRP A 1 91 ? -18.958 -2.699 24.044 1.00 96.56 91 TRP A C 1
ATOM 734 O O . TRP A 1 91 ? -18.091 -3.572 24.066 1.00 96.56 91 TRP A O 1
ATOM 744 N N . SER A 1 92 ? -19.749 -2.506 22.996 1.00 95.00 92 SER A N 1
ATOM 745 C CA . SER A 1 92 ? -19.621 -3.235 21.735 1.00 95.00 92 SER A CA 1
ATOM 746 C C . SER A 1 92 ? -19.843 -2.292 20.568 1.00 95.00 92 SER A C 1
ATOM 748 O O . SER A 1 92 ? -20.839 -1.575 20.565 1.00 95.00 92 SER A O 1
ATOM 750 N N . PHE A 1 93 ? -18.994 -2.349 19.558 1.00 93.12 93 PHE A N 1
ATOM 751 C CA . PHE A 1 93 ? -19.133 -1.609 18.308 1.00 93.12 93 PHE A CA 1
ATOM 752 C C . PHE A 1 93 ? -18.917 -2.567 17.135 1.00 93.12 93 PHE A C 1
ATOM 754 O O . PHE A 1 93 ? -18.367 -3.658 17.309 1.00 93.12 93 PHE A O 1
ATOM 761 N N . SER A 1 94 ? -19.418 -2.190 15.962 1.00 87.69 94 SER A N 1
ATOM 762 C CA . SER A 1 94 ? -19.139 -2.932 14.735 1.00 87.69 94 SER A CA 1
ATOM 763 C C . SER A 1 94 ? -17.718 -2.620 14.288 1.00 87.69 94 SER A C 1
ATOM 765 O O . SER A 1 94 ? -17.329 -1.456 14.284 1.00 87.69 94 SER A O 1
ATOM 767 N N . VAL A 1 95 ? -16.973 -3.649 13.903 1.00 81.88 95 VAL A N 1
ATOM 768 C CA . VAL A 1 95 ? -15.730 -3.492 13.146 1.00 81.88 95 VAL A CA 1
ATOM 769 C C . VAL A 1 95 ? -16.017 -3.919 11.717 1.00 81.88 95 VAL A C 1
ATOM 771 O O . VAL A 1 95 ? -16.641 -4.961 11.514 1.00 81.88 95 VAL A O 1
ATOM 774 N N . GLU A 1 96 ? -15.596 -3.115 10.749 1.00 74.88 96 GLU A N 1
ATOM 775 C CA . GLU A 1 96 ? -15.550 -3.545 9.354 1.00 74.88 96 GLU A CA 1
ATOM 776 C C . GLU A 1 96 ? -14.220 -4.283 9.173 1.00 74.88 96 GLU A C 1
ATOM 778 O O . GLU A 1 96 ? -13.164 -3.649 9.260 1.00 74.88 96 GLU A O 1
ATOM 783 N N . PRO A 1 97 ? -14.224 -5.623 9.042 1.00 77.31 97 PRO A N 1
ATOM 784 C CA . PRO A 1 97 ? -12.987 -6.349 8.838 1.00 77.31 97 PRO A CA 1
ATOM 785 C C . PRO A 1 97 ? -12.411 -5.961 7.480 1.00 77.31 97 PRO A C 1
ATOM 787 O O . PRO A 1 97 ? -13.112 -5.958 6.469 1.00 77.31 97 PRO A O 1
ATOM 790 N N . VAL A 1 98 ? -11.116 -5.671 7.462 1.00 83.06 98 VAL A N 1
ATOM 791 C CA . VAL A 1 98 ? -10.355 -5.764 6.223 1.00 83.06 98 VAL A CA 1
ATOM 792 C C . VAL A 1 98 ? -10.165 -7.256 5.974 1.00 83.06 98 VAL A C 1
ATOM 794 O O . VAL A 1 98 ? -9.704 -7.987 6.855 1.00 83.06 98 VAL A O 1
ATOM 797 N N . GLU A 1 99 ? -10.658 -7.732 4.836 1.00 85.31 99 GLU A N 1
ATOM 798 C CA . GLU A 1 99 ? -10.509 -9.133 4.459 1.00 85.31 99 GLU A CA 1
ATOM 799 C C . GLU A 1 99 ? -9.060 -9.370 4.040 1.00 85.31 99 GLU A C 1
ATOM 801 O O . GLU A 1 99 ? -8.496 -8.619 3.242 1.00 85.31 99 GLU A O 1
ATOM 806 N N . LEU A 1 100 ? -8.453 -10.427 4.578 1.00 87.75 100 LEU A N 1
ATOM 807 C CA . LEU A 1 100 ? -7.101 -10.792 4.190 1.00 87.75 100 LEU A CA 1
ATOM 808 C C . LEU A 1 100 ? -7.134 -11.342 2.763 1.00 87.75 100 LEU A C 1
ATOM 810 O O . LEU A 1 100 ? -7.753 -12.377 2.506 1.00 87.75 100 LEU A O 1
ATOM 814 N N . ALA A 1 101 ? -6.457 -10.654 1.853 1.00 85.44 101 ALA A N 1
ATOM 815 C CA . ALA A 1 101 ? -6.365 -11.026 0.453 1.00 85.44 101 ALA A CA 1
ATOM 816 C C . ALA A 1 101 ? -4.944 -11.479 0.104 1.00 85.44 101 ALA A C 1
ATOM 818 O O . ALA A 1 101 ? -3.977 -11.029 0.710 1.00 85.44 101 ALA A O 1
ATOM 819 N N . TYR A 1 102 ? -4.820 -12.374 -0.871 1.00 90.75 102 TYR A N 1
ATOM 820 C CA . TYR A 1 102 ? -3.538 -12.866 -1.374 1.00 90.75 102 TYR A CA 1
ATOM 821 C C . TYR A 1 102 ? -3.501 -12.700 -2.888 1.00 90.75 102 TYR A C 1
ATOM 823 O O . TYR A 1 102 ? -4.534 -12.850 -3.536 1.00 90.75 102 TYR A O 1
ATOM 831 N N . GLY A 1 103 ? -2.316 -12.454 -3.443 1.00 95.31 103 GLY A N 1
ATOM 832 C CA . GLY A 1 103 ? -2.125 -12.289 -4.885 1.00 95.31 103 GLY A CA 1
ATOM 833 C C . GLY A 1 103 ? -2.057 -10.838 -5.353 1.00 95.31 103 GLY A C 1
ATOM 834 O O . GLY A 1 103 ? -2.054 -10.620 -6.556 1.00 95.31 103 GLY A O 1
ATOM 835 N N . LEU A 1 104 ? -1.985 -9.863 -4.444 1.00 98.06 104 LEU A N 1
ATOM 836 C CA . LEU A 1 104 ? -1.466 -8.542 -4.801 1.00 98.06 104 LEU A CA 1
ATOM 837 C C . LEU A 1 104 ? 0.048 -8.650 -4.991 1.00 98.06 104 LEU A C 1
ATOM 839 O O . LEU A 1 104 ? 0.706 -9.280 -4.167 1.00 98.06 104 LEU A O 1
ATOM 843 N N . VAL A 1 105 ? 0.562 -8.058 -6.064 1.00 98.69 105 VAL A N 1
ATOM 844 C CA . VAL A 1 105 ? 1.988 -8.040 -6.407 1.00 98.69 105 VAL A CA 1
ATOM 845 C C . VAL A 1 105 ? 2.372 -6.623 -6.822 1.00 98.69 105 VAL A C 1
ATOM 847 O O . VAL A 1 105 ? 1.722 -6.041 -7.691 1.00 98.69 105 VAL A O 1
ATOM 850 N N . ILE A 1 106 ? 3.418 -6.076 -6.212 1.00 98.75 106 ILE A N 1
ATOM 851 C CA . ILE A 1 106 ? 4.108 -4.855 -6.620 1.00 98.75 106 ILE A CA 1
ATOM 852 C C . ILE A 1 106 ? 4.821 -5.175 -7.934 1.00 98.75 106 ILE A C 1
ATOM 854 O O . ILE A 1 106 ? 5.740 -5.994 -7.979 1.00 98.75 106 ILE A O 1
ATOM 858 N N . ASN A 1 107 ? 4.332 -4.572 -9.011 1.00 98.00 107 ASN A N 1
ATOM 859 C CA . ASN A 1 107 ? 4.620 -4.979 -10.383 1.00 98.00 107 ASN A CA 1
ATOM 860 C C . ASN A 1 107 ? 5.571 -4.019 -11.107 1.00 98.00 107 ASN A C 1
ATOM 862 O O . ASN A 1 107 ? 6.349 -4.437 -11.962 1.00 98.00 107 ASN A O 1
ATOM 866 N N . GLU A 1 108 ? 5.506 -2.732 -10.786 1.00 98.56 108 GLU A N 1
ATOM 867 C CA . GLU A 1 108 ? 6.321 -1.699 -11.416 1.00 98.56 108 GLU A CA 1
ATOM 868 C C . GLU A 1 108 ? 6.520 -0.539 -10.431 1.00 98.56 108 GLU A C 1
ATOM 870 O O . GLU A 1 108 ? 5.607 -0.194 -9.680 1.00 98.56 108 GLU A O 1
ATOM 875 N N . ILE A 1 109 ? 7.723 0.035 -10.391 1.00 98.75 109 ILE A N 1
ATOM 876 C CA . ILE A 1 109 ? 8.075 1.133 -9.480 1.00 98.75 109 ILE A CA 1
ATOM 877 C C . ILE A 1 109 ? 8.793 2.216 -10.286 1.00 98.75 109 ILE A C 1
ATOM 879 O O . ILE A 1 109 ? 9.808 1.943 -10.928 1.00 98.75 109 ILE A O 1
ATOM 883 N N . MET A 1 110 ? 8.283 3.448 -10.239 1.00 98.56 110 MET A N 1
ATOM 884 C CA . MET A 1 110 ? 8.973 4.644 -10.725 1.00 98.56 110 MET A CA 1
ATOM 885 C C . MET A 1 110 ? 9.522 5.424 -9.532 1.00 98.56 110 MET A C 1
ATOM 887 O O . MET A 1 110 ? 8.839 6.272 -8.965 1.00 98.56 110 MET A O 1
ATOM 891 N N . GLN A 1 111 ? 10.764 5.132 -9.160 1.00 98.12 111 GLN A N 1
ATOM 892 C CA . GLN A 1 111 ? 11.461 5.746 -8.027 1.00 98.12 111 GLN A CA 1
ATOM 893 C C . GLN A 1 111 ? 12.264 7.002 -8.396 1.00 98.12 111 GLN A C 1
ATOM 895 O O . GLN A 1 111 ? 12.647 7.748 -7.507 1.00 98.12 111 GLN A O 1
ATOM 900 N N . ASN A 1 112 ? 12.562 7.213 -9.686 1.00 97.75 112 ASN A N 1
ATOM 901 C CA . ASN A 1 112 ? 13.468 8.271 -10.157 1.00 97.75 112 ASN A CA 1
ATOM 902 C C . ASN A 1 112 ? 12.967 8.924 -11.456 1.00 97.75 112 ASN A C 1
ATOM 904 O O . ASN A 1 112 ? 13.591 8.746 -12.508 1.00 97.75 112 ASN A O 1
ATOM 908 N N . PRO A 1 113 ? 11.833 9.645 -11.453 1.00 98.06 113 PRO A N 1
ATOM 909 C CA . PRO A 1 113 ? 11.308 10.288 -12.657 1.00 98.06 113 PRO A CA 1
ATOM 910 C C . PRO A 1 113 ? 12.243 11.407 -13.155 1.00 98.06 113 PRO A C 1
ATOM 912 O O . PRO A 1 113 ? 12.864 12.129 -12.374 1.00 98.06 113 PRO A O 1
ATOM 915 N N . ALA A 1 114 ? 12.327 11.604 -14.476 1.00 98.19 114 ALA A N 1
ATOM 916 C CA . ALA A 1 114 ? 13.189 12.627 -15.083 1.00 98.19 114 ALA A CA 1
ATOM 917 C C . ALA A 1 114 ? 12.409 13.703 -15.852 1.00 98.19 114 ALA A C 1
ATOM 919 O O . ALA A 1 114 ? 12.933 14.803 -16.078 1.00 98.19 114 ALA A O 1
ATOM 920 N N . ALA A 1 115 ? 11.176 13.418 -16.281 1.00 97.06 115 ALA A N 1
ATOM 921 C CA . ALA A 1 115 ? 10.364 14.352 -17.056 1.00 97.06 115 ALA A CA 1
ATOM 922 C C . ALA A 1 115 ? 9.701 15.434 -16.187 1.00 97.06 115 ALA A C 1
ATOM 924 O O . ALA A 1 115 ? 9.455 16.547 -16.668 1.00 97.06 115 ALA A O 1
ATOM 925 N N . VAL A 1 116 ? 9.436 15.128 -14.915 1.00 97.38 116 VAL A N 1
ATOM 926 C CA . VAL A 1 116 ? 8.845 16.033 -13.915 1.00 97.38 116 VAL A CA 1
ATOM 927 C C . VAL A 1 116 ? 9.647 15.999 -12.611 1.00 97.38 116 VAL A C 1
ATOM 929 O O . VAL A 1 116 ? 10.734 15.433 -12.563 1.00 97.38 116 VAL A O 1
ATOM 932 N N . SER A 1 117 ? 9.189 16.691 -11.565 1.00 96.44 117 SER A N 1
ATOM 933 C CA . SER A 1 117 ? 9.849 16.601 -10.260 1.00 96.44 117 SER A CA 1
ATOM 934 C C . SER A 1 117 ? 9.641 15.227 -9.634 1.00 96.44 117 SER A C 1
ATOM 936 O O . SER A 1 117 ? 8.511 14.755 -9.648 1.00 96.44 117 SER A O 1
ATOM 938 N N . ASP A 1 118 ? 10.687 14.704 -8.995 1.00 93.62 118 ASP A N 1
ATOM 939 C CA . ASP A 1 118 ? 10.712 13.525 -8.105 1.00 93.62 118 ASP A CA 1
ATOM 940 C C . ASP A 1 118 ? 9.382 13.320 -7.357 1.00 93.62 118 ASP A C 1
ATOM 942 O O . ASP A 1 118 ? 8.558 12.500 -7.746 1.00 93.62 118 ASP A O 1
ATOM 946 N N . ALA A 1 119 ? 9.069 14.247 -6.444 1.00 93.81 119 ALA A N 1
ATOM 947 C CA . ALA A 1 119 ? 7.887 14.211 -5.584 1.00 93.81 119 ALA A CA 1
ATOM 948 C C . ALA A 1 119 ? 6.517 14.232 -6.296 1.00 93.81 119 ALA A C 1
ATOM 950 O O . ALA A 1 119 ? 5.500 14.147 -5.621 1.00 93.81 119 ALA A O 1
ATOM 951 N N . ALA A 1 120 ? 6.471 14.427 -7.617 1.00 96.81 120 ALA A N 1
ATOM 952 C CA . ALA A 1 120 ? 5.239 14.374 -8.406 1.00 96.81 120 ALA A CA 1
ATOM 953 C C . ALA A 1 120 ? 5.224 13.213 -9.411 1.00 96.81 120 ALA A C 1
ATOM 955 O O . ALA A 1 120 ? 4.156 12.793 -9.835 1.00 96.81 120 ALA A O 1
ATOM 956 N N . GLY A 1 121 ? 6.388 12.733 -9.854 1.00 97.69 121 GLY A N 1
ATOM 957 C CA . GLY A 1 121 ? 6.495 11.685 -10.871 1.00 97.69 121 GLY A CA 1
ATOM 958 C C . GLY A 1 121 ? 6.652 10.276 -10.304 1.00 97.69 121 GLY A C 1
ATOM 959 O O . GLY A 1 121 ? 6.716 9.336 -11.090 1.00 97.69 121 GLY A O 1
ATOM 960 N N . GLU A 1 122 ? 6.749 10.137 -8.982 1.00 98.25 122 GLU A N 1
ATOM 961 C CA . GLU A 1 122 ? 6.850 8.853 -8.289 1.00 98.25 122 GLU A CA 1
ATOM 962 C C . GLU A 1 122 ? 5.509 8.115 -8.247 1.00 98.25 122 GLU A C 1
ATOM 964 O O . GLU A 1 122 ? 4.452 8.704 -7.978 1.00 98.25 122 GLU A O 1
ATOM 969 N N . TRP A 1 123 ? 5.562 6.810 -8.504 1.00 98.69 123 TRP A N 1
ATOM 970 C CA . TRP A 1 123 ? 4.407 5.923 -8.417 1.00 98.69 123 TRP A CA 1
ATOM 971 C C . TRP A 1 123 ? 4.820 4.455 -8.270 1.00 98.69 123 TRP A C 1
ATOM 973 O O . TRP A 1 123 ? 5.928 4.050 -8.626 1.00 98.69 123 TRP A O 1
ATOM 983 N N . ILE A 1 124 ? 3.884 3.661 -7.758 1.00 98.81 124 ILE A N 1
ATOM 984 C CA . ILE A 1 124 ? 3.962 2.210 -7.598 1.00 98.81 124 ILE A CA 1
ATOM 985 C C . ILE A 1 124 ? 2.756 1.600 -8.302 1.00 98.81 124 ILE A C 1
ATOM 987 O O . ILE A 1 124 ? 1.627 2.060 -8.129 1.00 98.81 124 ILE A O 1
ATOM 991 N N . GLU A 1 125 ? 2.974 0.536 -9.056 1.00 98.75 125 GLU A N 1
ATOM 992 C CA . GLU A 1 125 ? 1.909 -0.248 -9.658 1.00 98.75 125 GLU A CA 1
ATOM 993 C C . GLU A 1 125 ? 1.718 -1.576 -8.931 1.00 98.75 125 GLU A C 1
ATOM 995 O O . GLU A 1 125 ? 2.672 -2.295 -8.628 1.00 98.75 125 GLU A O 1
ATOM 1000 N N . ILE A 1 126 ? 0.456 -1.919 -8.691 1.00 98.69 126 ILE A N 1
ATOM 1001 C CA . ILE A 1 126 ? 0.044 -3.183 -8.092 1.00 98.69 126 ILE A CA 1
ATOM 1002 C C . ILE A 1 126 ? -0.815 -3.945 -9.097 1.00 98.69 126 ILE A C 1
ATOM 1004 O O . ILE A 1 126 ? -1.764 -3.401 -9.666 1.00 98.69 126 ILE A O 1
ATOM 1008 N N . THR A 1 127 ? -0.529 -5.232 -9.263 1.00 98.44 127 THR A N 1
ATOM 1009 C CA . THR A 1 127 ? -1.364 -6.163 -10.026 1.00 98.44 127 THR A CA 1
ATOM 1010 C C . THR A 1 127 ? -1.963 -7.236 -9.125 1.00 98.44 127 THR A C 1
ATOM 1012 O O . THR A 1 127 ? -1.475 -7.495 -8.025 1.00 98.44 127 THR A O 1
ATOM 1015 N N . ASN A 1 128 ? -3.052 -7.855 -9.580 1.00 98.06 128 ASN A N 1
ATOM 1016 C CA . ASN A 1 128 ? -3.724 -8.939 -8.871 1.00 98.06 128 ASN A CA 1
ATOM 1017 C C . ASN A 1 128 ? -3.648 -10.250 -9.667 1.00 98.06 128 ASN A C 1
ATOM 1019 O O . ASN A 1 128 ? -4.348 -10.416 -10.667 1.00 98.06 128 ASN A O 1
ATOM 1023 N N . ILE A 1 129 ? -2.845 -11.200 -9.186 1.00 97.00 129 ILE A N 1
ATOM 1024 C CA . ILE A 1 129 ? -2.652 -12.530 -9.789 1.00 97.00 129 ILE A CA 1
ATOM 1025 C C . ILE A 1 129 ? -3.643 -13.591 -9.275 1.00 97.00 129 ILE A C 1
ATOM 1027 O O . ILE A 1 129 ? -3.582 -14.752 -9.684 1.00 97.00 129 ILE A O 1
ATOM 1031 N N . SER A 1 130 ? -4.544 -13.224 -8.359 1.00 96.62 130 SER A N 1
ATOM 1032 C CA . SER A 1 130 ? -5.607 -14.107 -7.863 1.00 96.62 130 SER A CA 1
ATOM 1033 C C . SER A 1 130 ? -6.825 -14.137 -8.796 1.00 96.62 130 SER A C 1
ATOM 1035 O O . SER A 1 130 ? -6.870 -13.462 -9.823 1.00 96.62 130 SER A O 1
ATOM 1037 N N . ASP A 1 131 ? -7.832 -14.941 -8.451 1.00 96.38 131 ASP A N 1
ATOM 1038 C CA . ASP A 1 131 ? -9.103 -15.055 -9.172 1.00 96.38 131 ASP A CA 1
ATOM 1039 C C . ASP A 1 131 ? -10.249 -14.223 -8.568 1.00 96.38 131 ASP A C 1
ATOM 1041 O O . ASP A 1 131 ? -11.356 -14.224 -9.114 1.00 96.38 131 ASP A O 1
ATOM 1045 N N . GLU A 1 132 ? -9.990 -13.469 -7.499 1.00 96.44 132 GLU A N 1
ATOM 1046 C CA . GLU A 1 132 ? -10.975 -12.640 -6.799 1.00 96.44 132 GLU A CA 1
ATOM 1047 C C . GLU A 1 132 ? -10.616 -11.152 -6.901 1.00 96.44 132 GLU A C 1
ATOM 1049 O O . GLU A 1 132 ? -9.447 -10.780 -6.970 1.00 96.44 132 GLU A O 1
ATOM 1054 N N . THR A 1 133 ? -11.619 -10.271 -6.900 1.00 97.00 133 THR A N 1
ATOM 1055 C CA . THR A 1 133 ? -11.377 -8.823 -6.802 1.00 97.00 133 THR A CA 1
ATOM 1056 C C . THR A 1 133 ? -10.916 -8.472 -5.391 1.00 97.00 133 THR A C 1
ATOM 1058 O O . THR A 1 133 ? -11.591 -8.803 -4.416 1.00 97.00 133 THR A O 1
ATOM 1061 N N . ILE A 1 134 ? -9.800 -7.753 -5.288 1.00 97.31 134 ILE A N 1
ATOM 1062 C CA . ILE A 1 134 ? -9.216 -7.318 -4.018 1.00 97.31 134 ILE A CA 1
ATOM 1063 C C . ILE A 1 134 ? -9.393 -5.808 -3.896 1.00 97.31 134 ILE A C 1
ATOM 1065 O O . ILE A 1 134 ? -9.083 -5.075 -4.827 1.00 97.31 134 ILE A O 1
ATOM 1069 N N . ASN A 1 135 ? -9.902 -5.334 -2.762 1.00 96.81 135 ASN A N 1
ATOM 1070 C CA . ASN A 1 135 ? -10.016 -3.904 -2.489 1.00 96.81 135 ASN A CA 1
ATOM 1071 C C . ASN A 1 135 ? -8.860 -3.461 -1.590 1.00 96.81 135 ASN A C 1
ATOM 1073 O O . ASN A 1 135 ? -8.629 -4.080 -0.552 1.00 96.81 135 ASN A O 1
ATOM 1077 N N . LEU A 1 136 ? -8.162 -2.393 -1.974 1.00 97.19 136 LEU A N 1
ATOM 1078 C CA . LEU A 1 136 ? -7.025 -1.870 -1.217 1.00 97.19 136 LEU A CA 1
ATOM 1079 C C . LEU A 1 136 ? -7.431 -1.014 -0.009 1.00 97.19 136 LEU A C 1
ATOM 1081 O O . LEU A 1 136 ? -6.569 -0.618 0.769 1.00 97.19 136 LEU A O 1
ATOM 1085 N N . HIS A 1 137 ? -8.722 -0.724 0.173 1.00 95.62 137 HIS A N 1
ATOM 1086 C CA . HIS A 1 137 ? -9.214 0.088 1.285 1.00 95.62 137 HIS A CA 1
ATOM 1087 C C . HIS A 1 137 ? -8.726 -0.431 2.648 1.00 95.62 137 HIS A C 1
ATOM 1089 O O . HIS A 1 137 ? -8.892 -1.606 2.982 1.00 95.62 137 HIS A O 1
ATOM 1095 N N . ASN A 1 138 ? -8.174 0.482 3.447 1.00 94.62 138 ASN A N 1
ATOM 1096 C CA . ASN A 1 138 ? -7.505 0.277 4.730 1.00 94.62 138 ASN A CA 1
ATOM 1097 C C . ASN A 1 138 ? -6.202 -0.537 4.687 1.00 94.62 138 ASN A C 1
ATOM 1099 O O . ASN A 1 138 ? -5.626 -0.762 5.750 1.00 94.62 138 ASN A O 1
ATOM 1103 N N . LEU A 1 139 ? -5.703 -0.960 3.523 1.00 97.12 139 LEU A N 1
ATOM 1104 C CA . LEU A 1 139 ? -4.334 -1.466 3.433 1.00 97.12 139 LEU A CA 1
ATOM 1105 C C . LEU A 1 139 ? -3.333 -0.331 3.668 1.00 97.12 139 LEU A C 1
ATOM 1107 O O . LEU A 1 139 ? -3.636 0.852 3.484 1.00 97.12 139 LEU A O 1
ATOM 1111 N N . ILE A 1 140 ? -2.145 -0.711 4.119 1.00 97.56 140 ILE A N 1
ATOM 1112 C CA . ILE A 1 140 ? -1.081 0.197 4.525 1.00 97.56 140 ILE A CA 1
ATOM 1113 C C . ILE A 1 140 ? 0.055 0.060 3.515 1.00 97.56 140 ILE A C 1
ATOM 1115 O O . ILE A 1 140 ? 0.609 -1.024 3.364 1.00 97.56 140 ILE A O 1
ATOM 1119 N N . LEU A 1 141 ? 0.397 1.153 2.841 1.00 98.31 141 LEU A N 1
ATOM 1120 C CA . LEU A 1 141 ? 1.655 1.299 2.114 1.00 98.31 141 LEU A CA 1
ATOM 1121 C C . LEU A 1 141 ? 2.678 1.892 3.083 1.00 98.31 141 LEU A C 1
ATOM 1123 O O . LEU A 1 141 ? 2.390 2.915 3.705 1.00 98.31 141 LEU A O 1
ATOM 1127 N N . ARG A 1 142 ? 3.838 1.266 3.253 1.00 97.75 142 ARG A N 1
ATOM 1128 C CA . ARG A 1 142 ? 4.875 1.757 4.170 1.00 97.75 142 ARG A CA 1
ATOM 1129 C C . ARG A 1 142 ? 6.276 1.356 3.737 1.00 97.75 142 ARG A C 1
ATOM 1131 O O . ARG A 1 142 ? 6.429 0.463 2.908 1.00 97.75 142 ARG A O 1
ATOM 1138 N N . ASP A 1 143 ? 7.256 1.967 4.383 1.00 96.62 143 ASP A N 1
ATOM 1139 C CA . ASP A 1 143 ? 8.656 1.547 4.385 1.00 96.62 143 ASP A CA 1
ATOM 1140 C C . ASP A 1 143 ? 9.038 0.953 5.762 1.00 96.62 143 ASP A C 1
ATOM 1142 O O . ASP A 1 143 ? 8.190 0.772 6.656 1.00 96.62 143 ASP A O 1
ATOM 1146 N N . ASP A 1 144 ? 10.324 0.646 5.957 1.00 94.69 144 ASP A N 1
ATOM 1147 C CA . ASP A 1 144 ? 10.889 0.320 7.274 1.00 94.69 144 ASP A CA 1
ATOM 1148 C C . ASP A 1 144 ? 11.485 1.553 8.003 1.00 94.69 144 ASP A C 1
ATOM 1150 O O . ASP A 1 144 ? 11.834 1.477 9.192 1.00 94.69 144 ASP A O 1
ATOM 1154 N N . GLY A 1 145 ? 11.559 2.711 7.335 1.00 90.38 145 GLY A N 1
ATOM 1155 C CA . GLY A 1 145 ? 11.965 4.014 7.876 1.00 90.38 145 GLY A CA 1
ATOM 1156 C C . GLY A 1 145 ? 10.938 4.675 8.809 1.00 90.38 145 GLY A C 1
ATOM 1157 O O . GLY A 1 145 ? 11.302 5.529 9.630 1.00 90.38 145 GLY A O 1
ATOM 1158 N N . GLY A 1 146 ? 9.683 4.220 8.772 1.00 89.44 146 GLY A N 1
ATOM 1159 C CA . GLY A 1 146 ? 8.567 4.676 9.606 1.00 89.44 146 GLY A CA 1
ATOM 1160 C C . GLY A 1 146 ? 7.563 5.571 8.876 1.00 89.44 146 GLY A C 1
ATOM 1161 O O . GLY A 1 146 ? 6.670 6.134 9.521 1.00 89.44 146 GLY A O 1
ATOM 1162 N N . GLU A 1 147 ? 7.711 5.715 7.567 1.00 95.44 147 GLU A N 1
ATOM 1163 C CA . GLU A 1 147 ? 6.8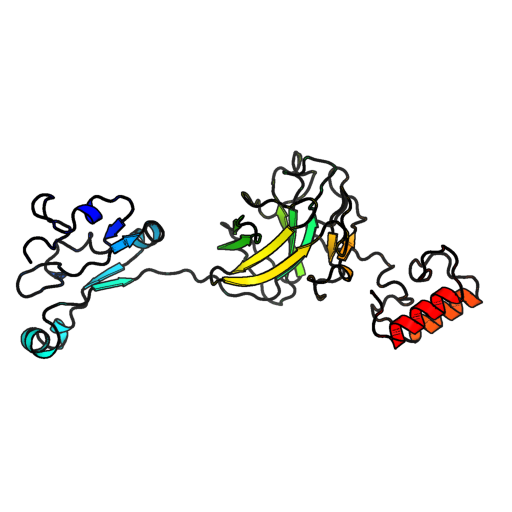00 6.397 6.661 1.00 95.44 147 GLU A CA 1
ATOM 1164 C C . GLU A 1 147 ? 5.675 5.433 6.280 1.00 95.44 147 GLU A C 1
ATOM 1166 O O . GLU A 1 147 ? 5.894 4.266 5.964 1.00 95.44 147 GLU A O 1
ATOM 1171 N N . GLN A 1 148 ? 4.430 5.896 6.375 1.00 96.62 148 GLN A N 1
ATOM 1172 C CA . GLN A 1 148 ? 3.276 5.061 6.068 1.00 96.62 148 GLN A CA 1
ATOM 1173 C C . GLN A 1 148 ? 2.110 5.889 5.546 1.00 96.62 148 GLN A C 1
ATOM 1175 O O . GLN A 1 148 ? 1.878 7.024 5.974 1.00 96.62 148 GLN A O 1
ATOM 1180 N N . HIS A 1 149 ? 1.309 5.250 4.709 1.00 97.88 149 HIS A N 1
ATOM 1181 C CA . HIS A 1 149 ? 0.074 5.768 4.160 1.00 97.88 149 HIS A CA 1
ATOM 1182 C C . HIS A 1 149 ? -1.019 4.700 4.238 1.00 97.88 149 HIS A C 1
ATOM 1184 O O . HIS A 1 149 ? -0.823 3.559 3.829 1.00 97.88 149 HIS A O 1
ATOM 1190 N N . ILE A 1 150 ? -2.185 5.069 4.770 1.00 97.00 150 ILE A N 1
ATOM 1191 C CA . ILE A 1 150 ? -3.356 4.185 4.819 1.00 97.00 150 ILE A CA 1
ATOM 1192 C C . ILE A 1 150 ? -4.249 4.532 3.635 1.00 97.00 150 ILE A C 1
ATOM 1194 O O . ILE A 1 150 ? -4.697 5.675 3.514 1.00 97.00 150 ILE A O 1
ATOM 1198 N N . ILE A 1 151 ? -4.551 3.540 2.801 1.00 97.44 151 ILE A N 1
ATOM 1199 C CA . ILE A 1 151 ? -5.437 3.710 1.651 1.00 97.44 151 ILE A CA 1
ATOM 1200 C C . ILE A 1 151 ? -6.858 3.955 2.165 1.00 97.44 151 ILE A C 1
ATOM 1202 O O . ILE A 1 151 ? -7.521 3.063 2.688 1.00 97.44 151 ILE A O 1
ATOM 1206 N N . SER A 1 152 ? -7.317 5.198 2.060 1.00 95.31 152 SER A N 1
ATOM 1207 C CA . SER A 1 152 ? -8.525 5.692 2.739 1.00 95.31 152 SER A CA 1
ATOM 1208 C C . SER A 1 152 ? -9.799 5.652 1.890 1.00 95.31 152 SER A C 1
ATOM 1210 O O . SER A 1 152 ? -10.868 6.047 2.359 1.00 95.31 152 SER A O 1
ATOM 1212 N N . GLU A 1 153 ? -9.711 5.153 0.657 1.00 95.00 153 GLU A N 1
ATOM 1213 C CA . GLU A 1 153 ? -10.856 4.965 -0.230 1.00 95.00 153 GLU A CA 1
ATOM 1214 C C . GLU A 1 153 ? -10.873 3.579 -0.880 1.00 95.00 153 GLU A C 1
ATOM 1216 O O . GLU A 1 153 ? -9.952 2.780 -0.717 1.00 95.00 153 GLU A O 1
ATOM 1221 N N . ASN A 1 154 ? -11.969 3.266 -1.574 1.00 95.75 154 ASN A N 1
ATOM 1222 C CA . ASN A 1 154 ? -12.111 1.982 -2.252 1.00 95.75 154 AS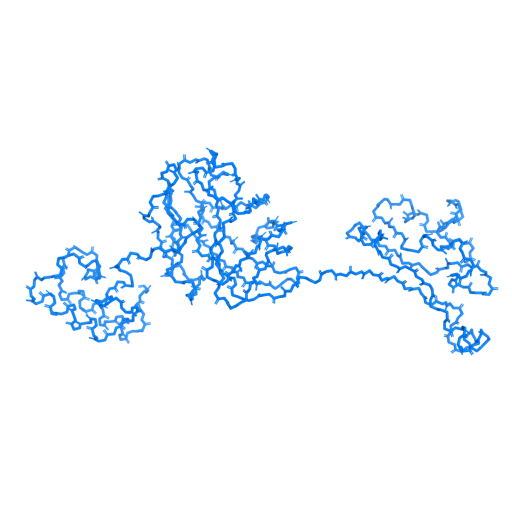N A CA 1
ATOM 1223 C C . ASN A 1 154 ? -11.354 2.002 -3.577 1.00 95.75 154 ASN A C 1
ATOM 1225 O O . ASN A 1 154 ? -11.705 2.775 -4.467 1.00 95.75 154 ASN A O 1
ATOM 1229 N N . VAL A 1 155 ? -10.393 1.093 -3.713 1.00 97.25 155 VAL A N 1
ATOM 1230 C CA . VAL A 1 155 ? -9.615 0.875 -4.934 1.00 97.25 155 VAL A CA 1
ATOM 1231 C C . VAL A 1 155 ? -9.689 -0.613 -5.252 1.00 97.25 155 VAL A C 1
ATOM 1233 O O . VAL A 1 155 ? -9.100 -1.437 -4.555 1.00 97.25 155 VAL A O 1
ATOM 1236 N N . GLU A 1 156 ? -10.491 -0.973 -6.251 1.00 97.06 156 GLU A N 1
ATOM 1237 C CA . GLU A 1 156 ? -10.752 -2.369 -6.613 1.00 97.06 156 GLU A CA 1
ATOM 1238 C C . GLU A 1 156 ? -9.743 -2.860 -7.659 1.00 97.06 156 GLU A C 1
ATOM 1240 O O . GLU A 1 156 ? -9.779 -2.442 -8.814 1.00 97.06 156 GLU A O 1
ATOM 1245 N N . VAL A 1 157 ? -8.888 -3.808 -7.274 1.00 98.06 157 VAL A N 1
ATOM 1246 C CA . VAL A 1 157 ? -7.965 -4.515 -8.167 1.00 98.06 157 VAL A CA 1
ATOM 1247 C C . VAL A 1 157 ? -8.633 -5.805 -8.641 1.00 98.06 157 VAL A C 1
ATOM 1249 O O . VAL A 1 157 ? -8.726 -6.800 -7.915 1.00 98.06 157 VAL A O 1
ATOM 1252 N N . THR A 1 158 ? -9.151 -5.800 -9.865 1.00 98.12 158 THR A N 1
ATOM 1253 C CA . THR A 1 158 ? -9.720 -7.005 -10.487 1.00 98.12 158 THR A CA 1
ATOM 1254 C C . THR A 1 158 ? -8.625 -7.997 -10.914 1.00 98.12 158 THR A C 1
ATOM 1256 O O . THR A 1 158 ? -7.489 -7.582 -11.133 1.00 98.12 158 THR A O 1
ATOM 1259 N N . PRO A 1 159 ? -8.931 -9.299 -11.068 1.00 98.00 159 PRO A N 1
ATOM 1260 C CA . PRO A 1 159 ? -7.969 -10.277 -11.581 1.00 98.00 159 PRO A CA 1
ATOM 1261 C C . PRO A 1 159 ? -7.299 -9.830 -12.890 1.00 98.00 159 PRO A C 1
ATOM 1263 O O . PRO A 1 159 ? -7.983 -9.578 -13.886 1.00 98.00 159 PRO A O 1
ATOM 1266 N N . GLY A 1 160 ? -5.968 -9.741 -12.881 1.00 94.81 160 GLY A N 1
ATOM 1267 C CA . GLY A 1 160 ? -5.131 -9.336 -14.013 1.00 94.81 160 GLY A CA 1
ATOM 1268 C C . GLY A 1 160 ? -5.178 -7.849 -14.382 1.00 94.81 160 GLY A C 1
ATOM 1269 O O . GLY A 1 160 ? -4.686 -7.492 -15.449 1.00 94.81 160 GLY A O 1
ATOM 1270 N N . SER A 1 161 ? -5.793 -6.983 -13.565 1.00 97.31 161 SER A N 1
ATOM 1271 C CA . SER A 1 161 ? -5.696 -5.528 -13.753 1.00 97.31 161 SER A CA 1
ATOM 1272 C C . SER A 1 161 ? -4.504 -4.937 -13.011 1.00 97.31 161 SER A C 1
ATOM 1274 O O . SER A 1 161 ? -4.083 -5.477 -11.992 1.00 97.31 161 SER A O 1
ATOM 1276 N N . TYR A 1 162 ? -4.057 -3.781 -13.488 1.00 97.88 162 TYR A N 1
ATOM 1277 C CA . TYR A 1 162 ? -2.941 -3.009 -12.957 1.00 97.88 162 TYR A CA 1
ATOM 1278 C C . TYR A 1 162 ? -3.479 -1.689 -12.414 1.00 97.88 162 TYR A C 1
ATOM 1280 O O . TYR A 1 162 ? -4.270 -1.032 -13.094 1.00 97.88 162 TYR A O 1
ATOM 1288 N N . ILE A 1 163 ? -3.107 -1.354 -11.183 1.00 98.38 163 ILE A N 1
ATOM 1289 C CA . ILE A 1 163 ? -3.563 -0.166 -10.461 1.00 98.38 163 ILE A CA 1
ATOM 1290 C C . ILE A 1 163 ? -2.348 0.659 -10.065 1.00 98.38 163 ILE A C 1
ATOM 1292 O O . ILE A 1 163 ? -1.415 0.128 -9.462 1.00 98.38 163 ILE A O 1
ATOM 1296 N N . VAL A 1 164 ? -2.384 1.953 -10.368 1.00 98.75 164 VAL A N 1
ATOM 1297 C CA . VAL A 1 164 ? -1.281 2.884 -10.118 1.00 98.75 164 VAL A CA 1
ATOM 1298 C C . VAL A 1 164 ? -1.571 3.722 -8.877 1.00 98.75 164 VAL A C 1
ATOM 1300 O O . VAL A 1 164 ? -2.508 4.525 -8.855 1.00 98.75 164 VAL A O 1
ATOM 1303 N N . LEU A 1 165 ? -0.734 3.566 -7.853 1.00 98.81 165 LEU A N 1
ATOM 1304 C CA . LEU A 1 165 ? -0.685 4.440 -6.684 1.00 98.81 165 LEU A CA 1
ATOM 1305 C C . LEU A 1 165 ? 0.398 5.499 -6.929 1.00 98.81 165 LEU A C 1
ATOM 1307 O O . LEU A 1 165 ? 1.551 5.138 -7.143 1.00 98.81 165 LEU A O 1
ATOM 1311 N N . GLY A 1 166 ? 0.059 6.787 -6.914 1.00 98.25 166 GLY A N 1
ATOM 1312 C CA . GLY A 1 166 ? 0.992 7.872 -7.259 1.00 98.25 166 GLY A CA 1
ATOM 1313 C C . GLY A 1 166 ? 1.100 8.951 -6.186 1.00 98.25 166 GLY A C 1
ATOM 1314 O O . GLY A 1 166 ? 0.176 9.136 -5.398 1.00 98.25 166 GLY A O 1
ATOM 1315 N N . ALA A 1 167 ? 2.214 9.686 -6.178 1.00 98.00 167 ALA A N 1
ATOM 1316 C CA . ALA A 1 167 ? 2.435 10.801 -5.250 1.00 98.00 167 ALA A CA 1
ATOM 1317 C C . ALA A 1 167 ? 1.673 12.094 -5.623 1.00 98.00 167 ALA A C 1
ATOM 1319 O O . ALA A 1 167 ? 1.554 12.994 -4.794 1.00 98.00 167 ALA A O 1
ATOM 1320 N N . GLU A 1 168 ? 1.200 12.204 -6.870 1.00 98.00 168 GLU A N 1
ATOM 1321 C CA . GLU A 1 168 ? 0.466 13.358 -7.411 1.00 98.00 168 GLU A CA 1
ATOM 1322 C C . GLU A 1 168 ? -0.537 12.885 -8.480 1.00 98.00 168 GLU A C 1
ATOM 1324 O O . GLU A 1 168 ? -0.161 12.202 -9.444 1.00 98.00 168 GLU A O 1
ATOM 1329 N N . ASP A 1 169 ? -1.816 13.253 -8.338 1.00 97.69 169 ASP A N 1
ATOM 1330 C CA . ASP A 1 169 ? -2.888 12.844 -9.263 1.00 97.69 169 ASP A CA 1
ATOM 1331 C C . ASP A 1 169 ? -3.131 13.818 -10.429 1.00 97.69 169 ASP A C 1
ATOM 1333 O O . ASP A 1 169 ? -3.739 13.435 -11.442 1.00 97.69 169 ASP A O 1
ATOM 1337 N N . ASP A 1 170 ? -2.630 15.060 -10.356 1.00 98.12 170 ASP A N 1
ATOM 1338 C CA . ASP A 1 170 ? -2.754 16.005 -11.459 1.00 98.12 170 ASP A CA 1
ATOM 1339 C C . ASP A 1 170 ? -1.899 15.517 -12.633 1.00 98.12 170 ASP A C 1
ATOM 1341 O O . ASP A 1 170 ? -0.675 15.665 -12.673 1.00 98.12 170 ASP A O 1
ATOM 1345 N N . PHE A 1 171 ? -2.590 14.999 -13.651 1.00 96.50 171 PHE A N 1
ATOM 1346 C CA . PHE A 1 171 ? -2.025 14.484 -14.900 1.00 96.50 171 PHE A CA 1
ATOM 1347 C C . PHE A 1 171 ? -1.004 15.428 -15.564 1.00 96.50 171 PHE A C 1
ATOM 1349 O O . PHE A 1 171 ? -0.162 15.007 -16.357 1.00 96.50 171 PHE A O 1
ATOM 1356 N N . THR A 1 172 ? -1.095 16.738 -15.321 1.00 95.62 172 THR A N 1
ATOM 1357 C CA . THR A 1 172 ? -0.162 17.721 -15.888 1.00 95.62 172 THR A CA 1
ATOM 1358 C C . THR A 1 172 ? 1.093 17.933 -15.046 1.00 95.62 172 THR A C 1
ATOM 1360 O O . THR A 1 172 ? 2.096 18.407 -15.587 1.00 95.62 172 THR A O 1
ATOM 1363 N N . LEU A 1 173 ? 1.048 17.593 -13.759 1.00 97.50 173 LEU A N 1
ATOM 1364 C CA . LEU A 1 173 ? 2.153 17.710 -12.810 1.00 97.50 173 LEU A CA 1
ATOM 1365 C C . LEU A 1 173 ? 2.929 16.398 -12.672 1.00 97.50 173 LEU A C 1
ATOM 1367 O O . LEU A 1 173 ? 4.155 16.444 -12.598 1.00 97.50 173 LEU A O 1
ATOM 1371 N N . ASN A 1 174 ? 2.243 15.256 -12.737 1.00 98.06 174 ASN A N 1
ATOM 1372 C CA . ASN A 1 174 ? 2.827 13.922 -12.549 1.00 98.06 174 ASN A CA 1
ATOM 1373 C C . ASN A 1 174 ? 3.486 13.317 -13.801 1.00 98.06 174 ASN A C 1
ATOM 1375 O O . ASN A 1 174 ? 3.830 12.140 -13.851 1.00 98.06 174 ASN A O 1
ATOM 1379 N N . GLY A 1 175 ? 3.634 14.115 -14.860 1.00 96.81 175 GLY A N 1
ATOM 1380 C CA . GLY A 1 175 ? 4.259 13.662 -16.099 1.00 96.81 175 GLY A CA 1
ATOM 1381 C C . GLY A 1 175 ? 3.330 12.873 -17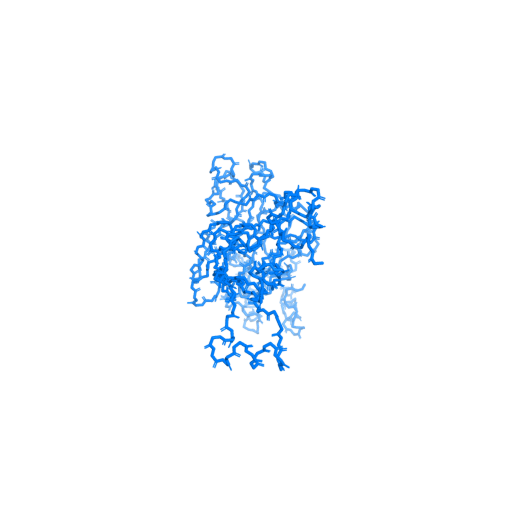.018 1.00 96.81 175 GLY A C 1
ATOM 1382 O O . GLY A 1 175 ? 3.817 12.279 -17.975 1.00 96.81 175 GLY A O 1
ATOM 1383 N N . GLY A 1 176 ? 2.011 12.917 -16.814 1.00 97.31 176 GLY A N 1
ATOM 1384 C CA . GLY A 1 176 ? 1.026 12.296 -17.703 1.00 97.31 176 GLY A CA 1
ATOM 1385 C C . GLY A 1 176 ? 0.685 10.854 -17.340 1.00 97.31 176 GLY A C 1
ATOM 1386 O O . GLY A 1 176 ? 0.348 10.073 -18.233 1.00 97.31 176 GLY A O 1
ATOM 1387 N N . VAL A 1 177 ? 0.788 10.510 -16.057 1.00 97.94 177 VAL A N 1
ATOM 1388 C CA . VAL A 1 177 ? 0.371 9.221 -15.496 1.00 97.94 177 VAL A CA 1
ATOM 1389 C C . VAL A 1 177 ? -1.103 9.304 -15.104 1.00 97.94 177 VAL A C 1
ATOM 1391 O O . VAL A 1 177 ? -1.552 10.295 -14.527 1.00 97.94 177 VAL A O 1
ATOM 1394 N N . THR A 1 178 ? -1.882 8.271 -15.431 1.00 97.75 178 THR A N 1
ATOM 1395 C CA . THR A 1 178 ? -3.232 8.123 -14.868 1.00 97.75 178 THR A CA 1
ATOM 1396 C C . THR A 1 178 ? -3.088 7.411 -13.533 1.00 97.75 178 THR A C 1
ATOM 1398 O O . THR A 1 178 ? -2.777 6.228 -13.518 1.00 97.75 178 THR A O 1
ATOM 1401 N N . VAL A 1 179 ? -3.254 8.149 -12.441 1.00 98.31 179 VAL A N 1
ATOM 1402 C CA . VAL A 1 179 ? -3.166 7.620 -11.078 1.00 98.31 179 VAL A CA 1
ATOM 1403 C C . VAL A 1 179 ? -4.555 7.169 -10.637 1.00 98.31 179 VAL A C 1
ATOM 1405 O O . VAL A 1 179 ? -5.522 7.922 -10.768 1.00 98.31 179 VAL A O 1
ATOM 1408 N N . ASP A 1 180 ? -4.659 5.940 -10.138 1.00 98.62 180 ASP A N 1
ATOM 1409 C CA . ASP A 1 180 ? -5.902 5.386 -9.594 1.00 98.62 180 ASP A CA 1
ATOM 1410 C C . ASP A 1 180 ? -6.113 5.800 -8.133 1.00 98.62 180 ASP A C 1
ATOM 1412 O O . ASP A 1 180 ? -7.252 5.870 -7.670 1.00 98.62 180 ASP A O 1
ATOM 1416 N N . TYR A 1 181 ? -5.020 6.075 -7.415 1.00 98.62 181 TYR A N 1
ATOM 1417 C CA . TYR A 1 181 ? -5.040 6.510 -6.025 1.00 98.62 181 TYR A CA 1
ATOM 1418 C C . TYR A 1 181 ? -3.829 7.381 -5.670 1.00 98.62 181 TYR A C 1
ATOM 1420 O O . TYR A 1 181 ? -2.685 6.976 -5.878 1.00 98.62 181 TYR A O 1
ATOM 1428 N N . GLU A 1 182 ? -4.075 8.560 -5.096 1.00 98.44 182 GLU A N 1
ATOM 1429 C CA . GLU A 1 182 ? -3.018 9.452 -4.610 1.00 98.44 182 GLU A CA 1
ATOM 1430 C C . GLU A 1 182 ? -2.610 9.079 -3.175 1.00 98.44 182 GLU A C 1
ATOM 1432 O O . GLU A 1 182 ? -3.432 9.115 -2.252 1.00 98.44 182 GLU A O 1
ATOM 1437 N N . TYR A 1 183 ? -1.338 8.732 -2.963 1.00 98.00 183 TYR A N 1
ATOM 1438 C CA . TYR A 1 183 ? -0.775 8.544 -1.624 1.00 98.00 183 TYR A CA 1
ATOM 1439 C C . TYR A 1 183 ? -0.060 9.805 -1.130 1.00 98.00 183 TYR A C 1
ATOM 1441 O O . TYR A 1 183 ? 0.314 10.688 -1.894 1.00 98.00 183 TYR A O 1
ATOM 1449 N N . SER A 1 184 ? 0.161 9.897 0.184 1.00 96.44 184 SER A N 1
ATOM 1450 C CA . SER A 1 184 ? 0.886 11.020 0.786 1.00 96.44 184 SER A CA 1
ATOM 1451 C C . SER A 1 184 ? 1.672 10.580 2.018 1.00 96.44 184 SER A C 1
ATOM 1453 O O . SER A 1 184 ? 1.302 9.615 2.676 1.00 96.44 184 SER A O 1
ATOM 1455 N N . GLY A 1 185 ? 2.739 11.301 2.374 1.00 93.50 185 GLY A N 1
ATOM 1456 C CA . GLY A 1 185 ? 3.530 10.980 3.574 1.00 93.50 185 GLY A CA 1
ATOM 1457 C C . GLY A 1 185 ? 4.354 9.689 3.477 1.00 93.50 185 GLY A C 1
ATOM 1458 O O . GLY A 1 185 ? 4.906 9.261 4.487 1.00 93.50 185 GLY A O 1
ATOM 1459 N N . PHE A 1 186 ? 4.437 9.122 2.276 1.00 95.44 186 PHE A N 1
ATOM 1460 C CA . PHE A 1 186 ? 5.321 8.046 1.848 1.00 95.44 186 PHE A CA 1
ATOM 1461 C C . PHE A 1 186 ? 6.144 8.582 0.669 1.00 95.44 186 PHE A C 1
ATOM 1463 O O . PHE A 1 186 ? 5.603 9.339 -0.143 1.00 95.44 186 PHE A O 1
ATOM 1470 N N . THR A 1 187 ? 7.432 8.262 0.601 1.00 93.50 187 THR A N 1
ATOM 1471 C CA . THR A 1 187 ? 8.342 8.739 -0.452 1.00 93.50 187 THR A CA 1
ATOM 1472 C C . THR A 1 187 ? 9.170 7.590 -0.988 1.00 93.50 187 THR A C 1
ATOM 1474 O O . THR A 1 187 ? 9.475 6.686 -0.225 1.00 93.50 187 THR A O 1
ATOM 1477 N N . LEU A 1 188 ? 9.535 7.638 -2.271 1.00 97.12 188 LEU A N 1
ATOM 1478 C CA . LEU A 1 188 ? 10.451 6.669 -2.860 1.00 97.12 188 LEU A CA 1
ATOM 1479 C C . LEU A 1 188 ? 11.856 7.264 -2.925 1.00 97.12 188 LEU A C 1
ATOM 1481 O O . LEU A 1 188 ? 12.118 8.278 -3.568 1.00 97.12 188 LEU A O 1
ATOM 1485 N N . SER A 1 189 ? 12.802 6.630 -2.256 1.00 97.00 189 SER A N 1
ATOM 1486 C CA . SER A 1 189 ? 14.209 6.972 -2.351 1.00 97.00 189 SER A CA 1
ATOM 1487 C C . SER A 1 189 ? 14.745 6.575 -3.722 1.00 97.00 189 SER A C 1
ATOM 1489 O O . SER A 1 189 ? 14.598 5.446 -4.177 1.00 97.00 189 SER A O 1
ATOM 1491 N N . ASN A 1 190 ? 15.480 7.498 -4.336 1.00 97.56 190 ASN A N 1
ATOM 1492 C CA . ASN A 1 190 ? 16.246 7.295 -5.566 1.00 97.56 190 ASN A CA 1
ATOM 1493 C C . ASN A 1 190 ? 17.404 6.273 -5.441 1.00 97.56 190 ASN A C 1
ATOM 1495 O O . ASN A 1 190 ? 18.206 6.153 -6.362 1.00 97.56 190 ASN A O 1
ATOM 1499 N N . LEU A 1 191 ? 17.595 5.644 -4.275 1.00 95.94 191 LEU A N 1
ATOM 1500 C CA . LEU A 1 191 ? 18.684 4.704 -4.000 1.00 95.94 191 LEU A CA 1
ATOM 1501 C C . LEU A 1 191 ? 18.136 3.411 -3.380 1.00 95.94 191 LEU A C 1
ATOM 1503 O O . LEU A 1 191 ? 17.603 2.578 -4.091 1.00 95.94 191 LEU A O 1
ATOM 1507 N N . TRP A 1 192 ? 18.295 3.233 -2.066 1.00 97.38 192 TRP A N 1
ATOM 1508 C CA . TRP A 1 192 ? 17.708 2.115 -1.327 1.00 97.38 192 TRP A CA 1
ATOM 1509 C C . TRP A 1 192 ? 16.376 2.538 -0.745 1.00 97.38 192 TRP A C 1
ATOM 1511 O O . TRP A 1 192 ? 16.309 3.643 -0.191 1.00 97.38 192 TRP A O 1
ATOM 1521 N N . ASP A 1 193 ? 15.391 1.655 -0.840 1.00 97.69 193 ASP A N 1
ATOM 1522 C CA . ASP A 1 193 ? 14.115 1.792 -0.151 1.00 97.69 193 ASP A CA 1
ATOM 1523 C C . ASP A 1 193 ? 13.353 0.470 -0.066 1.00 97.69 193 ASP A C 1
ATOM 1525 O O . ASP A 1 193 ? 13.696 -0.526 -0.717 1.00 97.69 193 ASP A O 1
ATOM 1529 N N . GLU A 1 194 ? 12.265 0.508 0.694 1.00 97.75 194 GLU A N 1
ATOM 1530 C CA . GLU A 1 194 ? 11.306 -0.570 0.824 1.00 97.75 194 GLU A CA 1
ATOM 1531 C C . GLU A 1 194 ? 9.893 -0.110 0.446 1.00 97.75 194 GLU A C 1
ATOM 1533 O O . GLU A 1 194 ? 9.343 0.841 0.998 1.00 97.75 194 GLU A O 1
ATOM 1538 N N . VAL A 1 195 ? 9.255 -0.849 -0.458 1.00 98.50 195 VAL A N 1
ATOM 1539 C CA . VAL A 1 195 ? 7.826 -0.718 -0.753 1.00 98.50 195 VAL A CA 1
ATOM 1540 C C . VAL A 1 195 ? 7.122 -1.910 -0.132 1.00 98.50 195 VAL A C 1
ATOM 1542 O O . VAL A 1 195 ? 7.244 -3.026 -0.631 1.00 98.50 195 VAL A O 1
ATOM 1545 N N . ILE A 1 196 ? 6.391 -1.690 0.959 1.00 98.62 196 ILE A N 1
ATOM 1546 C CA . ILE A 1 196 ? 5.713 -2.754 1.703 1.00 98.62 196 ILE A CA 1
ATOM 1547 C C . ILE A 1 196 ? 4.211 -2.498 1.687 1.00 98.62 196 ILE A C 1
ATOM 1549 O O . ILE A 1 196 ? 3.735 -1.462 2.159 1.00 98.62 196 ILE A O 1
ATOM 1553 N N . LEU A 1 197 ? 3.454 -3.478 1.194 1.00 98.12 197 LEU A N 1
ATOM 1554 C CA . LEU A 1 197 ? 2.002 -3.496 1.281 1.00 98.12 197 LEU A CA 1
ATOM 1555 C C . LEU A 1 197 ? 1.568 -4.396 2.440 1.00 98.12 197 LEU A C 1
ATOM 1557 O O . LEU A 1 197 ? 1.770 -5.611 2.430 1.00 98.12 197 LEU A O 1
ATOM 1561 N N . GLU A 1 198 ? 0.939 -3.806 3.450 1.00 97.38 198 GLU A N 1
ATOM 1562 C CA . GLU A 1 198 ? 0.611 -4.462 4.710 1.00 97.38 198 GLU A CA 1
ATOM 1563 C C . GLU A 1 198 ? -0.891 -4.401 5.021 1.00 97.38 198 GLU A C 1
ATOM 1565 O O . GLU A 1 198 ? -1.573 -3.388 4.871 1.00 97.38 198 GLU A O 1
ATOM 1570 N N . HIS A 1 199 ? -1.423 -5.517 5.509 1.00 96.44 199 HIS A N 1
ATOM 1571 C CA . HIS A 1 199 ? -2.763 -5.602 6.070 1.00 96.44 199 HIS A CA 1
ATOM 1572 C C . HIS A 1 199 ? -2.790 -5.050 7.510 1.00 96.44 199 HIS A C 1
ATOM 1574 O O . HIS A 1 199 ? -1.893 -5.393 8.281 1.00 96.44 199 HIS A O 1
ATOM 1580 N N . PRO A 1 200 ? -3.852 -4.353 7.976 1.00 92.38 200 PRO A N 1
ATOM 1581 C CA . PRO A 1 200 ? -3.930 -3.771 9.332 1.00 92.38 200 PRO A CA 1
ATOM 1582 C C . PRO A 1 200 ? -3.719 -4.722 10.516 1.00 92.38 200 PRO A C 1
ATOM 1584 O O . PRO A 1 200 ? -3.542 -4.289 11.652 1.00 92.38 200 PRO A O 1
ATOM 1587 N N . SER A 1 201 ? -3.760 -6.034 10.281 1.00 91.25 201 SER A N 1
ATOM 1588 C CA . SER A 1 201 ? -3.375 -7.037 11.279 1.00 91.25 201 SER A CA 1
ATOM 1589 C C . SER A 1 201 ? -1.857 -7.196 11.456 1.00 91.25 201 SER A C 1
ATOM 1591 O O . SER A 1 201 ? -1.450 -8.019 12.276 1.00 91.25 201 SER A O 1
ATOM 1593 N N . GLY A 1 202 ? -1.034 -6.497 10.670 1.00 92.06 202 GLY A N 1
ATOM 1594 C CA . GLY A 1 202 ? 0.423 -6.645 10.600 1.00 92.06 202 GLY A CA 1
ATOM 1595 C C . GLY A 1 202 ? 0.900 -7.774 9.680 1.00 92.06 202 GLY A C 1
ATOM 1596 O O . GLY A 1 202 ? 1.990 -8.303 9.879 1.00 92.06 202 GLY A O 1
ATOM 1597 N N . VAL A 1 203 ? 0.067 -8.227 8.736 1.00 95.62 203 VAL A N 1
ATOM 1598 C CA . VAL A 1 203 ? 0.471 -9.244 7.747 1.00 95.62 203 VAL A CA 1
ATOM 1599 C C . VAL A 1 203 ? 0.967 -8.525 6.502 1.00 95.62 203 VAL A C 1
ATOM 1601 O O . VAL A 1 203 ? 0.194 -7.793 5.892 1.00 95.62 203 VAL A O 1
ATOM 1604 N N . ILE A 1 204 ? 2.220 -8.762 6.119 1.00 97.31 204 ILE A N 1
ATOM 1605 C CA . ILE A 1 204 ? 2.765 -8.298 4.839 1.00 97.31 204 ILE A CA 1
ATOM 1606 C C . ILE A 1 204 ? 2.088 -9.096 3.724 1.00 97.31 204 ILE A C 1
ATOM 1608 O O . ILE A 1 204 ? 2.071 -10.330 3.760 1.00 97.31 204 ILE A O 1
ATOM 1612 N N . LEU A 1 205 ? 1.468 -8.377 2.794 1.00 97.44 205 LEU A N 1
ATOM 1613 C CA . LEU A 1 205 ? 0.815 -8.940 1.618 1.00 97.44 205 LEU A CA 1
ATOM 1614 C C . LEU A 1 205 ? 1.818 -9.106 0.482 1.00 97.44 205 LEU A C 1
ATOM 1616 O O . LEU A 1 205 ? 1.806 -10.149 -0.166 1.00 97.44 205 LEU A O 1
ATOM 1620 N N . ASP A 1 206 ? 2.675 -8.103 0.300 1.00 98.56 206 ASP A N 1
ATOM 1621 C CA . ASP A 1 206 ? 3.802 -8.117 -0.623 1.00 98.56 206 ASP A CA 1
ATOM 1622 C C . ASP A 1 206 ? 4.838 -7.049 -0.229 1.00 98.56 206 ASP A C 1
ATOM 1624 O O . ASP A 1 206 ? 4.486 -6.068 0.438 1.00 98.56 206 ASP A O 1
ATOM 1628 N N . GLU A 1 207 ? 6.100 -7.239 -0.612 1.00 98.38 207 GLU A N 1
ATOM 1629 C CA . GLU A 1 207 ? 7.176 -6.279 -0.349 1.00 98.38 207 GLU A CA 1
ATOM 1630 C C . GLU A 1 207 ? 8.302 -6.329 -1.388 1.00 98.38 207 GLU A C 1
ATOM 1632 O O . GLU A 1 207 ? 8.684 -7.396 -1.865 1.00 98.38 207 GLU A O 1
ATOM 1637 N N . VAL A 1 208 ? 8.889 -5.168 -1.680 1.00 98.69 208 VAL A N 1
ATOM 1638 C CA . VAL A 1 208 ? 10.070 -5.026 -2.540 1.00 98.69 208 VAL A CA 1
ATOM 1639 C C . VAL A 1 208 ? 11.098 -4.159 -1.827 1.00 98.69 208 VAL A C 1
ATOM 1641 O O . VAL A 1 208 ? 10.795 -3.041 -1.424 1.00 98.69 208 VAL A O 1
ATOM 1644 N N . HIS A 1 209 ? 12.314 -4.682 -1.683 1.00 98.38 209 HIS A N 1
ATOM 1645 C CA . HIS A 1 209 ? 13.456 -3.997 -1.071 1.00 98.38 209 HIS A CA 1
ATOM 1646 C C . HIS A 1 209 ? 14.471 -3.724 -2.178 1.00 98.38 209 HIS A C 1
ATOM 1648 O O . HIS A 1 209 ? 15.269 -4.605 -2.506 1.00 98.38 209 HIS A O 1
ATOM 1654 N N . TYR A 1 210 ? 14.394 -2.553 -2.807 1.00 98.25 210 TYR A N 1
ATOM 1655 C CA . TYR A 1 210 ? 15.250 -2.223 -3.945 1.00 98.25 210 TYR A CA 1
ATOM 1656 C C . TYR A 1 210 ? 16.521 -1.490 -3.506 1.00 98.25 210 TYR A C 1
ATOM 1658 O O . TYR A 1 210 ? 16.636 -0.962 -2.397 1.00 98.25 210 TYR A O 1
ATOM 1666 N N . ASP A 1 211 ? 17.520 -1.489 -4.386 1.00 97.50 211 ASP A N 1
ATOM 1667 C CA . ASP A 1 211 ? 18.821 -0.886 -4.131 1.00 97.50 211 ASP A CA 1
ATOM 1668 C C . ASP A 1 211 ? 19.241 0.093 -5.230 1.00 97.50 211 ASP A C 1
ATOM 1670 O O . ASP A 1 211 ? 18.545 0.337 -6.210 1.00 97.50 211 ASP A O 1
ATOM 1674 N N . ASN A 1 212 ? 20.425 0.664 -5.049 1.00 95.44 212 ASN A N 1
ATOM 1675 C CA . ASN A 1 212 ? 21.011 1.703 -5.883 1.00 95.44 212 ASN A CA 1
ATOM 1676 C C . ASN A 1 212 ? 21.616 1.188 -7.211 1.00 95.44 212 ASN A C 1
ATOM 1678 O O . ASN A 1 212 ? 22.700 1.644 -7.611 1.00 95.44 212 ASN A O 1
ATOM 1682 N N . GLY A 1 213 ? 21.007 0.183 -7.838 1.00 93.88 213 GLY A N 1
ATOM 1683 C CA . GLY A 1 213 ? 21.532 -0.422 -9.061 1.00 93.88 213 GLY A CA 1
ATOM 1684 C C . GLY A 1 213 ? 22.512 -1.578 -8.844 1.00 93.88 213 GLY A C 1
ATOM 1685 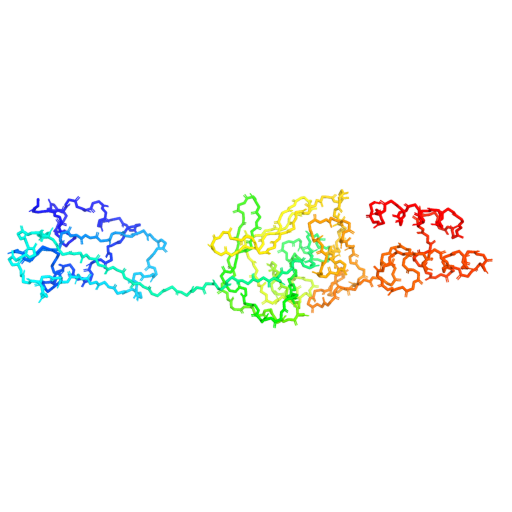O O . GLY A 1 213 ? 23.200 -1.965 -9.791 1.00 93.88 213 GLY A O 1
ATOM 1686 N N . GLU A 1 214 ? 22.671 -2.082 -7.612 1.00 93.81 214 GLU A N 1
ATOM 1687 C CA . GLU A 1 214 ? 23.550 -3.228 -7.329 1.00 93.81 214 GLU A CA 1
ATOM 1688 C C . GLU A 1 214 ? 22.884 -4.541 -7.747 1.00 93.81 214 GLU A C 1
ATOM 1690 O O . GLU A 1 214 ? 23.537 -5.378 -8.376 1.00 93.81 214 GLU A O 1
ATOM 1695 N N . THR A 1 215 ? 21.598 -4.701 -7.435 1.00 91.06 215 THR A N 1
ATOM 1696 C CA . THR A 1 215 ? 20.797 -5.868 -7.818 1.00 91.06 215 THR A CA 1
ATOM 1697 C C . THR A 1 215 ? 19.492 -5.498 -8.515 1.00 91.06 215 THR A C 1
ATOM 1699 O O . THR A 1 215 ? 19.065 -6.255 -9.384 1.00 91.06 215 THR A O 1
ATOM 1702 N N . PHE A 1 216 ? 18.892 -4.344 -8.209 1.00 97.12 216 PHE A N 1
ATOM 1703 C CA . PHE A 1 216 ? 17.667 -3.869 -8.862 1.00 97.12 216 PHE A CA 1
ATOM 1704 C C . PHE A 1 216 ? 17.971 -2.842 -9.961 1.00 97.12 216 PHE A C 1
ATOM 1706 O O . PHE A 1 216 ? 19.006 -2.183 -9.912 1.00 97.12 216 PHE A O 1
ATOM 1713 N N . PRO A 1 217 ? 17.099 -2.670 -10.970 1.00 95.69 217 PRO A N 1
ATOM 1714 C CA . PRO A 1 217 ? 17.267 -1.618 -11.966 1.00 95.69 217 PRO A CA 1
ATOM 1715 C C . PRO A 1 217 ? 17.172 -0.203 -11.367 1.00 95.69 217 PRO A C 1
ATOM 1717 O O . PRO A 1 217 ? 16.185 0.136 -10.724 1.00 95.69 217 PRO A O 1
ATOM 1720 N N . ASP A 1 218 ? 18.161 0.648 -11.652 1.00 96.25 218 ASP A N 1
ATOM 1721 C CA . ASP A 1 218 ? 18.203 2.045 -11.192 1.00 96.25 218 ASP A CA 1
ATOM 1722 C C . ASP A 1 218 ? 18.647 2.983 -12.330 1.00 96.25 218 ASP A C 1
ATOM 1724 O O . ASP A 1 218 ? 19.824 3.327 -12.486 1.00 96.25 218 ASP A O 1
ATOM 1728 N N . GLU A 1 219 ? 17.700 3.360 -13.195 1.00 96.88 219 GLU A N 1
ATOM 1729 C CA . GLU A 1 219 ? 17.922 4.318 -14.282 1.00 96.88 219 GLU A CA 1
ATOM 1730 C C . GLU A 1 219 ? 16.964 5.510 -14.172 1.00 96.88 219 GLU A C 1
ATOM 1732 O O . GLU A 1 219 ? 15.751 5.363 -14.253 1.00 96.88 219 GLU A O 1
ATOM 1737 N N . SER A 1 220 ? 17.514 6.725 -14.078 1.00 97.81 220 SER A N 1
ATOM 1738 C CA . SER A 1 220 ? 16.703 7.947 -14.034 1.00 97.81 220 SER A CA 1
ATOM 1739 C C . SER A 1 220 ? 15.823 8.107 -15.281 1.00 97.81 220 SER A C 1
ATOM 1741 O O . SER A 1 220 ? 16.289 7.991 -16.422 1.00 97.81 220 SER A O 1
ATOM 1743 N N . GLY A 1 221 ? 14.553 8.416 -15.039 1.00 98.12 221 GLY A N 1
ATOM 1744 C CA . GLY A 1 221 ? 13.477 8.547 -16.012 1.00 98.12 221 GLY A CA 1
ATOM 1745 C C . GLY A 1 221 ? 12.853 7.225 -16.434 1.00 98.12 221 GLY A C 1
ATOM 1746 O O . GLY A 1 221 ? 12.108 7.213 -17.413 1.00 98.12 221 GLY A O 1
ATOM 1747 N N . LYS A 1 222 ? 13.177 6.111 -15.772 1.00 98.12 222 LYS A N 1
ATOM 1748 C CA . LYS A 1 222 ? 12.694 4.782 -16.141 1.00 98.12 222 LYS A CA 1
ATOM 1749 C C . LYS A 1 222 ? 12.277 4.003 -14.905 1.00 98.12 222 LYS A C 1
ATOM 1751 O O . LYS A 1 222 ? 13.036 3.917 -13.946 1.00 98.12 222 LYS A O 1
ATOM 1756 N N . SER A 1 223 ? 11.098 3.407 -14.959 1.00 98.31 223 SER A N 1
ATOM 1757 C CA . SER A 1 223 ? 10.648 2.489 -13.924 1.00 98.31 223 SER A CA 1
ATOM 1758 C C . SER A 1 223 ? 11.430 1.179 -13.980 1.00 98.31 223 SER A C 1
ATOM 1760 O O . SER A 1 223 ? 11.931 0.751 -15.032 1.00 98.31 223 SER A O 1
ATOM 1762 N N . MET A 1 224 ? 11.508 0.522 -12.828 1.00 97.94 224 MET A N 1
ATOM 1763 C CA . MET A 1 224 ? 11.801 -0.901 -12.750 1.00 97.94 224 MET A CA 1
ATOM 1764 C C . MET A 1 224 ? 10.491 -1.683 -12.877 1.00 97.94 224 MET A C 1
ATOM 1766 O O . MET A 1 224 ? 9.515 -1.385 -12.196 1.00 97.94 224 MET A O 1
ATOM 1770 N N . MET A 1 225 ? 10.478 -2.686 -13.749 1.00 96.62 225 MET A N 1
ATOM 1771 C CA . MET A 1 225 ? 9.319 -3.515 -14.080 1.00 96.62 225 MET A CA 1
ATOM 1772 C C . MET A 1 225 ? 9.611 -4.975 -13.753 1.00 96.62 225 MET A C 1
ATOM 1774 O O . MET A 1 225 ? 10.619 -5.518 -14.211 1.00 96.62 225 MET A O 1
ATOM 1778 N N . LEU A 1 226 ? 8.724 -5.637 -13.018 1.00 95.75 226 LEU A N 1
ATOM 1779 C CA . LEU A 1 226 ? 8.779 -7.080 -12.829 1.00 95.75 226 LEU A CA 1
ATOM 1780 C C . LEU A 1 226 ? 8.481 -7.782 -14.164 1.00 95.75 226 LEU A C 1
ATOM 1782 O O . LEU A 1 226 ? 7.496 -7.462 -14.830 1.00 95.75 226 LEU A O 1
ATOM 1786 N N . MET A 1 227 ? 9.324 -8.733 -14.571 1.00 88.75 227 MET A N 1
ATOM 1787 C CA . MET A 1 22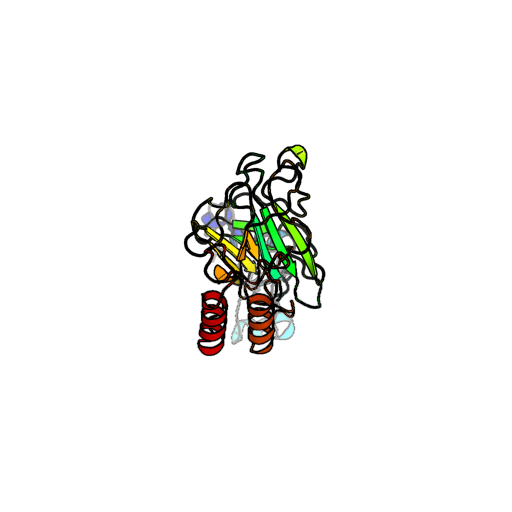7 ? 9.204 -9.378 -15.890 1.00 88.75 227 MET A CA 1
ATOM 1788 C C . MET A 1 227 ? 7.934 -10.227 -16.049 1.00 88.75 227 MET A C 1
ATOM 1790 O O . MET A 1 227 ? 7.380 -10.309 -17.138 1.00 88.75 227 MET A O 1
ATOM 1794 N N . ASP A 1 228 ? 7.487 -10.886 -14.984 1.00 88.56 228 ASP A N 1
ATOM 1795 C CA . ASP A 1 228 ? 6.241 -11.655 -14.949 1.00 88.56 228 ASP A CA 1
ATOM 1796 C C . ASP A 1 228 ? 5.677 -11.553 -13.521 1.00 88.56 228 ASP A C 1
ATOM 1798 O O . ASP A 1 228 ? 6.420 -11.830 -12.572 1.00 88.56 228 ASP A O 1
ATOM 1802 N N . PRO A 1 229 ? 4.390 -11.193 -13.341 1.00 92.62 229 PRO A N 1
ATOM 1803 C CA . PRO A 1 229 ? 3.742 -11.086 -12.031 1.00 92.62 229 PRO A CA 1
ATOM 1804 C C . PRO A 1 229 ? 3.827 -12.330 -11.132 1.00 92.62 229 PRO A C 1
ATOM 1806 O O . PRO A 1 229 ? 3.543 -12.247 -9.941 1.00 92.62 229 PRO A O 1
ATOM 1809 N N . ASN A 1 230 ? 4.164 -13.500 -11.680 1.00 89.81 230 ASN A N 1
ATOM 1810 C CA . ASN A 1 230 ? 4.316 -14.752 -10.933 1.00 89.81 230 ASN A CA 1
ATOM 1811 C C . ASN A 1 230 ? 5.756 -15.021 -10.463 1.00 89.81 230 ASN A C 1
ATOM 1813 O O . ASN A 1 230 ? 6.007 -16.066 -9.851 1.00 89.81 230 ASN A O 1
ATOM 1817 N N . LEU A 1 231 ? 6.712 -14.148 -10.790 1.00 88.69 231 LEU A N 1
ATOM 1818 C CA . LEU A 1 231 ? 8.094 -14.259 -10.330 1.00 88.69 231 LEU A CA 1
ATOM 1819 C C . LEU A 1 231 ? 8.255 -13.750 -8.898 1.00 88.69 231 LEU A C 1
ATOM 1821 O O . LEU A 1 231 ? 7.427 -13.014 -8.372 1.00 88.69 231 LEU A O 1
ATOM 1825 N N . ASP A 1 232 ? 9.355 -14.166 -8.273 1.00 90.19 232 ASP A N 1
ATOM 1826 C CA . ASP A 1 232 ? 9.757 -13.673 -6.960 1.00 90.19 232 ASP A CA 1
ATOM 1827 C C . ASP A 1 232 ? 10.286 -12.240 -7.092 1.00 90.19 232 ASP A C 1
ATOM 1829 O O . ASP A 1 232 ? 11.414 -12.014 -7.532 1.00 90.19 232 ASP A O 1
ATOM 1833 N N . ASN A 1 233 ? 9.446 -11.274 -6.739 1.00 95.81 233 ASN A N 1
ATOM 1834 C CA . ASN A 1 233 ? 9.737 -9.849 -6.830 1.00 95.81 233 ASN A CA 1
ATOM 1835 C C . ASN A 1 233 ? 10.755 -9.361 -5.781 1.00 95.81 233 ASN A C 1
ATOM 1837 O O . ASN A 1 233 ? 11.224 -8.229 -5.885 1.00 95.81 233 ASN A O 1
ATOM 1841 N N . SER A 1 234 ? 11.176 -10.215 -4.839 1.00 95.75 234 SER A N 1
ATOM 1842 C CA . SER A 1 234 ? 12.279 -9.919 -3.913 1.00 95.75 234 SER A CA 1
ATOM 1843 C C . SER A 1 234 ? 13.668 -10.061 -4.547 1.00 95.75 234 SER A C 1
ATOM 1845 O O . SER A 1 234 ? 14.673 -9.681 -3.942 1.00 95.75 234 SER A O 1
ATOM 1847 N N . LEU A 1 235 ? 13.748 -10.612 -5.763 1.00 90.62 235 LEU A N 1
ATOM 1848 C CA . LEU A 1 235 ? 14.997 -10.836 -6.482 1.00 90.62 235 LEU A CA 1
ATOM 1849 C C . LEU A 1 235 ? 15.143 -9.828 -7.626 1.00 90.62 235 LEU A C 1
ATOM 1851 O O . LEU A 1 235 ? 14.396 -9.878 -8.601 1.00 90.62 235 LEU A O 1
ATOM 1855 N N . GLY A 1 236 ? 16.147 -8.953 -7.545 1.00 87.00 236 GLY A N 1
ATOM 1856 C CA . GLY A 1 236 ? 16.405 -7.928 -8.563 1.00 87.00 236 GLY A CA 1
ATOM 1857 C C . GLY A 1 236 ? 16.649 -8.471 -9.983 1.00 87.00 236 GLY A C 1
ATOM 1858 O O . GLY A 1 236 ? 16.309 -7.803 -10.955 1.00 87.00 236 GLY A O 1
ATOM 1859 N N . ASP A 1 237 ? 17.109 -9.725 -10.127 1.00 84.00 237 ASP A N 1
ATOM 1860 C CA . ASP A 1 237 ? 17.261 -10.419 -11.423 1.00 84.00 237 ASP A CA 1
ATOM 1861 C C . ASP A 1 237 ? 15.922 -10.733 -12.125 1.00 84.00 237 ASP A C 1
ATOM 1863 O O . ASP A 1 237 ? 15.909 -11.160 -13.282 1.00 84.00 237 ASP A O 1
ATOM 1867 N N . ARG A 1 238 ? 14.788 -10.528 -11.438 1.00 89.25 238 ARG A N 1
ATOM 1868 C CA . ARG A 1 238 ? 13.422 -10.634 -11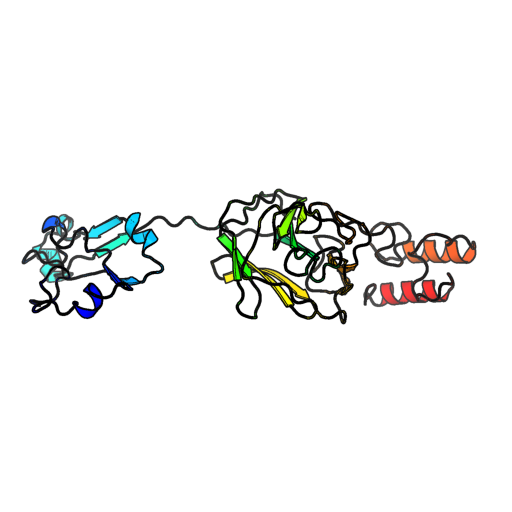.980 1.00 89.25 238 ARG A CA 1
ATOM 1869 C C . ARG A 1 238 ? 12.865 -9.311 -12.482 1.00 89.25 238 ARG A C 1
ATOM 1871 O O . ARG A 1 238 ? 11.797 -9.307 -13.094 1.00 89.25 238 ARG A O 1
ATOM 1878 N N . TRP A 1 239 ? 13.598 -8.225 -12.272 1.00 94.12 239 TRP A N 1
ATOM 1879 C CA . TRP A 1 239 ? 13.219 -6.882 -12.674 1.00 94.12 239 TRP A CA 1
ATOM 1880 C C . TRP A 1 239 ? 14.009 -6.435 -13.899 1.00 94.12 239 TRP A C 1
ATOM 1882 O O . TRP A 1 239 ? 15.161 -6.810 -14.112 1.00 94.12 239 TRP A O 1
ATOM 1892 N N . MET A 1 240 ? 13.387 -5.597 -14.716 1.00 92.94 240 MET A N 1
ATOM 1893 C CA . MET A 1 240 ? 14.003 -4.998 -15.889 1.00 92.94 240 MET A CA 1
ATOM 1894 C C . MET A 1 240 ? 13.702 -3.506 -15.966 1.00 92.94 240 MET A C 1
ATOM 1896 O O . MET A 1 240 ? 12.707 -3.022 -15.437 1.00 92.94 240 MET A O 1
ATOM 1900 N N . VAL A 1 241 ? 14.573 -2.771 -16.650 1.00 94.00 241 VAL A N 1
ATOM 1901 C CA . VAL A 1 241 ? 14.370 -1.349 -16.932 1.00 94.00 241 VAL A CA 1
ATOM 1902 C C . VAL A 1 241 ? 13.290 -1.186 -18.003 1.00 94.00 241 VAL A C 1
ATOM 1904 O O . VAL A 1 241 ? 13.357 -1.842 -19.046 1.00 94.00 241 VAL A O 1
ATOM 1907 N N . ALA A 1 242 ? 12.354 -0.261 -17.800 1.00 93.88 242 ALA A N 1
ATOM 1908 C CA . ALA A 1 242 ? 11.373 0.091 -18.817 1.00 93.88 242 ALA A CA 1
ATOM 1909 C C . ALA A 1 242 ? 11.977 0.748 -20.067 1.00 93.88 242 ALA A C 1
ATOM 1911 O O . ALA A 1 242 ? 12.871 1.596 -20.000 1.00 93.88 242 ALA A O 1
ATOM 1912 N N . ASP A 1 243 ? 11.447 0.397 -21.240 1.00 90.19 243 ASP A N 1
ATOM 1913 C CA . ASP A 1 243 ? 11.854 0.953 -22.538 1.00 90.19 243 ASP A CA 1
ATOM 1914 C C . ASP A 1 243 ? 10.690 1.545 -23.356 1.00 90.19 243 ASP A C 1
ATOM 1916 O O . ASP A 1 243 ? 10.901 2.096 -24.445 1.00 90.19 243 ASP A O 1
ATOM 1920 N N . VAL A 1 244 ? 9.477 1.545 -22.795 1.00 91.38 244 VAL A N 1
ATOM 1921 C CA . VAL A 1 244 ? 8.279 2.149 -23.388 1.00 91.38 244 VAL A CA 1
ATOM 1922 C C . VAL A 1 244 ? 8.107 3.575 -22.881 1.00 91.38 244 VAL A C 1
ATOM 1924 O O . VAL A 1 244 ? 7.902 3.791 -21.698 1.00 91.38 244 VAL A O 1
ATOM 1927 N N . VAL A 1 245 ? 8.152 4.563 -23.778 1.00 95.12 245 VAL A N 1
ATOM 1928 C CA . VAL A 1 245 ? 7.903 5.968 -23.409 1.00 95.12 245 VAL A CA 1
ATOM 1929 C C . VAL A 1 245 ? 6.425 6.181 -23.076 1.00 95.12 245 VAL A C 1
ATOM 1931 O O . VAL A 1 245 ? 5.563 5.874 -23.906 1.00 95.12 245 VAL A O 1
ATOM 1934 N N . TYR A 1 246 ? 6.140 6.823 -21.945 1.00 94.81 246 TYR A N 1
ATOM 1935 C CA . TYR A 1 246 ? 4.809 7.314 -21.591 1.00 94.81 246 TYR A CA 1
ATOM 1936 C C . TYR A 1 246 ? 4.810 8.828 -21.325 1.00 94.81 246 TYR A C 1
ATOM 1938 O O . TYR A 1 246 ? 5.851 9.480 -21.203 1.00 94.81 246 TYR A O 1
ATOM 1946 N N . GLY A 1 247 ? 3.604 9.400 -21.266 1.00 94.81 247 GLY A N 1
ATOM 1947 C CA . GLY A 1 247 ? 3.378 10.749 -20.751 1.00 94.81 247 GLY A CA 1
ATOM 1948 C C . GLY A 1 247 ? 4.298 11.826 -21.343 1.00 94.81 247 GLY A C 1
ATOM 1949 O O . GLY A 1 247 ? 4.317 12.062 -22.555 1.00 94.81 247 GLY A O 1
ATOM 1950 N N . ALA A 1 248 ? 5.032 12.514 -20.469 1.00 95.81 248 ALA A N 1
ATOM 1951 C CA . ALA A 1 248 ? 5.915 13.632 -20.790 1.00 95.81 248 ALA A CA 1
ATOM 1952 C C . ALA A 1 248 ? 7.320 13.221 -21.275 1.00 95.81 248 ALA A C 1
ATOM 1954 O O . ALA A 1 248 ? 8.067 14.098 -21.721 1.00 95.81 248 ALA A O 1
ATOM 1955 N N . GLY A 1 249 ? 7.670 11.929 -21.246 1.00 94.44 249 GLY A N 1
ATOM 1956 C CA . GLY A 1 249 ? 8.938 11.422 -21.785 1.00 94.44 249 GLY A CA 1
ATOM 1957 C C . GLY A 1 249 ? 9.712 10.433 -20.911 1.00 94.44 249 GLY A C 1
ATOM 1958 O O . GLY A 1 249 ? 10.781 10.013 -21.354 1.00 94.44 249 GLY A O 1
ATOM 1959 N N . ASP A 1 250 ? 9.204 10.081 -19.727 1.00 98.19 250 ASP A N 1
ATOM 1960 C CA . ASP A 1 250 ? 9.730 8.972 -18.919 1.00 98.19 250 ASP A CA 1
ATOM 1961 C C . ASP A 1 250 ? 9.317 7.614 -19.522 1.00 98.19 250 ASP A C 1
ATOM 1963 O O . ASP A 1 250 ? 8.515 7.556 -20.465 1.00 98.19 250 ASP A O 1
ATOM 1967 N N . TYR A 1 251 ? 9.903 6.526 -19.022 1.00 97.50 251 TYR A N 1
ATOM 1968 C CA . TYR A 1 251 ? 9.709 5.167 -19.523 1.00 97.50 251 TYR A CA 1
ATOM 1969 C C . TYR A 1 251 ? 9.054 4.280 -18.466 1.00 97.50 251 TYR A C 1
ATOM 1971 O O . TYR A 1 251 ? 9.452 4.324 -17.306 1.00 97.50 251 TYR A O 1
ATOM 1979 N N . GLY A 1 252 ? 8.073 3.485 -18.881 1.00 97.31 252 GLY A N 1
ATOM 1980 C CA . GLY A 1 252 ? 7.250 2.642 -18.017 1.00 97.31 252 GLY A CA 1
ATOM 1981 C C . GLY A 1 252 ? 5.948 2.222 -18.688 1.00 97.31 252 GLY A C 1
ATOM 1982 O O . GLY A 1 252 ? 5.626 2.675 -19.796 1.00 97.31 252 GLY A O 1
ATOM 1983 N N . THR A 1 253 ? 5.180 1.384 -18.003 1.00 97.00 253 THR A N 1
ATOM 1984 C CA . THR A 1 253 ? 3.887 0.861 -18.459 1.00 97.00 253 THR A CA 1
ATOM 1985 C C . THR A 1 253 ? 2.728 1.132 -17.489 1.00 97.00 253 THR A C 1
ATOM 1987 O O . THR A 1 253 ? 1.843 0.289 -17.383 1.00 97.00 253 THR A O 1
ATOM 1990 N N . PRO A 1 254 ? 2.619 2.330 -16.870 1.00 98.00 254 PRO A N 1
ATOM 1991 C CA . PRO A 1 254 ? 1.635 2.570 -15.817 1.00 98.00 254 PRO A CA 1
ATOM 1992 C C . PRO A 1 254 ? 0.196 2.282 -16.276 1.00 98.00 254 PRO A C 1
ATOM 1994 O O . PRO A 1 254 ? -0.298 2.850 -17.260 1.00 98.00 254 PRO A O 1
ATOM 1997 N N . GLY A 1 255 ? -0.483 1.417 -15.529 1.00 97.25 255 GLY A N 1
ATOM 1998 C CA . GLY A 1 255 ? -1.846 0.950 -15.757 1.00 97.25 255 GLY A CA 1
ATOM 1999 C C . GLY A 1 255 ? -1.958 -0.108 -16.857 1.00 97.25 255 GLY A C 1
ATOM 2000 O O . GLY A 1 255 ? -3.028 -0.257 -17.456 1.00 97.25 255 GLY A O 1
ATOM 2001 N N . SER A 1 256 ? -0.873 -0.794 -17.216 1.00 95.44 256 SER A N 1
ATOM 2002 C CA . SER A 1 256 ? -0.826 -1.782 -18.300 1.00 95.44 256 SER A CA 1
ATOM 2003 C C . SER A 1 256 ? 0.131 -2.930 -17.982 1.00 95.44 256 SER A C 1
ATOM 2005 O O . SER A 1 256 ? 0.963 -2.843 -17.098 1.00 95.44 256 SER A O 1
ATOM 2007 N N . GLU A 1 257 ? 0.008 -4.031 -18.724 1.00 93.06 257 GLU A N 1
ATOM 2008 C CA . GLU A 1 257 ? 0.937 -5.155 -18.597 1.00 93.06 257 GLU A CA 1
ATOM 2009 C C . GLU A 1 257 ? 2.369 -4.724 -18.943 1.00 93.06 257 GLU A C 1
ATOM 2011 O O . GLU A 1 257 ? 2.597 -4.137 -20.009 1.00 93.06 257 GLU A O 1
ATOM 2016 N N . ASN A 1 258 ? 3.318 -5.059 -18.059 1.00 91.75 258 ASN A N 1
ATOM 2017 C CA . ASN A 1 258 ? 4.743 -4.865 -18.302 1.00 91.75 258 ASN A CA 1
ATOM 2018 C C . ASN A 1 258 ? 5.134 -5.571 -19.596 1.00 91.75 258 ASN A C 1
ATOM 2020 O O . ASN A 1 258 ? 4.963 -6.782 -19.755 1.00 91.75 258 ASN A O 1
ATOM 2024 N N . TYR A 1 259 ? 5.688 -4.812 -20.534 1.00 73.38 259 TYR A N 1
ATOM 2025 C CA . TYR A 1 259 ? 6.209 -5.399 -21.754 1.00 73.38 259 TYR A CA 1
ATOM 2026 C C . TYR A 1 259 ? 7.566 -6.035 -21.459 1.00 73.38 259 TYR A C 1
ATOM 2028 O O . TYR A 1 259 ? 8.558 -5.342 -21.232 1.00 73.38 259 TYR A O 1
ATOM 2036 N N . THR A 1 260 ? 7.642 -7.360 -21.522 1.00 63.72 260 THR A N 1
ATOM 2037 C CA . THR A 1 260 ? 8.931 -8.021 -21.696 1.00 63.72 260 THR A CA 1
ATOM 2038 C C . THR A 1 260 ? 9.368 -7.773 -23.128 1.00 63.72 260 THR A C 1
ATOM 2040 O O . THR A 1 260 ? 8.672 -8.160 -24.069 1.00 63.72 260 THR A O 1
ATOM 2043 N N . ASN A 1 261 ? 10.528 -7.148 -23.313 1.00 59.56 261 ASN A N 1
ATOM 2044 C CA . ASN A 1 261 ? 11.184 -7.170 -24.613 1.00 59.56 261 ASN A CA 1
ATOM 2045 C C . ASN A 1 261 ? 11.223 -8.626 -25.116 1.00 59.56 261 ASN A C 1
ATOM 2047 O O . ASN A 1 261 ? 11.405 -9.526 -24.293 1.00 59.56 261 ASN A O 1
ATOM 2051 N N . ASP A 1 262 ? 11.061 -8.857 -26.428 1.00 55.28 262 ASP A N 1
ATOM 2052 C CA . ASP A 1 262 ? 11.110 -10.176 -27.102 1.00 55.28 262 ASP A CA 1
ATOM 2053 C C . ASP A 1 262 ? 12.536 -10.786 -27.024 1.00 55.28 262 ASP A C 1
ATOM 2055 O O . ASP A 1 262 ? 13.072 -11.290 -28.009 1.00 55.28 262 ASP A O 1
ATOM 2059 N N . CYS A 1 263 ? 13.210 -10.620 -25.892 1.00 60.34 263 CYS A N 1
ATOM 2060 C CA . CYS A 1 263 ? 14.634 -10.749 -25.631 1.00 60.34 263 CYS A CA 1
ATOM 2061 C C . CYS A 1 263 ? 14.924 -11.372 -24.260 1.00 60.34 263 CYS A C 1
ATOM 2063 O O . CYS A 1 263 ? 16.094 -11.632 -23.963 1.00 60.34 263 CYS A O 1
ATOM 2065 N N . LEU A 1 264 ? 13.904 -11.542 -23.411 1.00 66.38 264 LEU A N 1
ATOM 2066 C CA . LEU A 1 264 ? 14.040 -12.063 -22.058 1.00 66.38 264 LEU A CA 1
ATOM 2067 C C . LEU A 1 264 ? 13.216 -13.354 -21.892 1.00 66.38 264 LEU A C 1
ATOM 2069 O O . LEU A 1 264 ? 12.071 -13.394 -22.339 1.00 66.38 264 LEU A O 1
ATOM 2073 N N . PRO A 1 265 ? 13.772 -14.381 -21.220 1.00 69.50 265 PRO A N 1
ATOM 2074 C CA . PRO A 1 265 ? 15.129 -14.415 -20.669 1.00 69.50 265 PRO A CA 1
ATOM 2075 C C . PRO A 1 265 ? 16.196 -14.547 -21.782 1.00 69.50 265 PRO A C 1
ATOM 2077 O O . PRO A 1 265 ? 15.951 -15.224 -22.782 1.00 69.50 265 PRO A O 1
ATOM 2080 N N . PRO A 1 266 ? 17.397 -13.943 -21.647 1.00 75.50 266 PRO A N 1
ATOM 2081 C CA . PRO A 1 266 ? 18.445 -14.063 -22.657 1.00 75.50 266 PRO A CA 1
ATOM 2082 C C . PRO A 1 266 ? 18.765 -15.536 -22.910 1.00 75.50 266 PRO A C 1
ATOM 2084 O O . PRO A 1 266 ? 18.976 -16.314 -21.978 1.00 75.50 266 PRO A O 1
ATOM 2087 N N . GLY A 1 267 ? 18.798 -15.926 -24.181 1.00 80.81 267 GLY A N 1
ATOM 2088 C CA . GLY A 1 267 ? 18.977 -17.317 -24.578 1.00 80.81 267 GLY A CA 1
ATOM 2089 C C . GLY A 1 267 ? 17.685 -18.101 -24.760 1.00 80.81 267 GLY A C 1
ATOM 2090 O O . GLY A 1 267 ? 17.795 -19.256 -25.147 1.00 80.81 267 GLY A O 1
ATOM 2091 N N . ASP A 1 268 ? 16.500 -17.524 -24.539 1.00 84.88 268 ASP A N 1
ATOM 2092 C CA . ASP A 1 268 ? 15.218 -18.140 -24.905 1.00 84.88 268 ASP A CA 1
ATOM 2093 C C . ASP A 1 268 ? 14.988 -17.991 -26.409 1.00 84.88 268 ASP A C 1
ATOM 2095 O O . ASP A 1 268 ? 14.464 -17.007 -26.929 1.00 84.88 268 ASP A O 1
ATOM 2099 N N . MET A 1 269 ? 15.467 -18.972 -27.160 1.00 85.44 269 MET A N 1
ATOM 2100 C CA . MET A 1 269 ? 15.538 -18.849 -28.609 1.00 85.44 269 MET A CA 1
ATOM 2101 C C . MET A 1 269 ? 14.202 -19.154 -29.291 1.00 85.44 269 MET A C 1
ATOM 2103 O O . MET A 1 269 ? 14.082 -18.932 -30.503 1.00 85.44 269 MET A O 1
ATOM 2107 N N . ASN A 1 270 ? 13.225 -19.706 -28.566 1.00 82.94 270 ASN A N 1
ATOM 2108 C CA . ASN A 1 270 ? 11.887 -20.000 -29.075 1.00 82.94 270 ASN A CA 1
ATOM 2109 C C . ASN A 1 270 ? 10.771 -19.169 -28.415 1.00 82.94 270 ASN A C 1
ATOM 2111 O O . ASN A 1 270 ? 9.640 -19.254 -28.903 1.00 82.94 270 ASN A O 1
ATOM 2115 N N . GLY A 1 271 ? 11.088 -18.354 -27.405 1.00 78.31 271 GLY A N 1
ATOM 2116 C CA . GLY A 1 271 ? 10.161 -17.453 -26.722 1.00 78.31 271 GLY A CA 1
ATOM 2117 C C . GLY A 1 271 ? 9.141 -18.192 -25.856 1.00 78.31 271 GLY A C 1
ATOM 2118 O O . GLY A 1 271 ? 7.988 -17.763 -25.791 1.00 78.31 271 GLY A O 1
ATOM 2119 N N . ASP A 1 272 ? 9.499 -19.354 -25.300 1.00 77.50 272 ASP A N 1
ATOM 2120 C CA . ASP A 1 272 ? 8.602 -20.156 -24.454 1.00 77.50 272 ASP A CA 1
ATOM 2121 C C . ASP A 1 272 ? 8.785 -19.930 -22.942 1.00 77.50 272 ASP A C 1
ATOM 2123 O O . ASP A 1 272 ? 8.075 -20.542 -22.137 1.00 77.50 272 ASP A O 1
ATOM 2127 N N . GLY A 1 273 ? 9.696 -19.032 -22.563 1.00 76.62 273 GLY A N 1
ATOM 2128 C CA . GLY A 1 273 ? 10.039 -18.662 -21.195 1.00 76.62 273 GLY A CA 1
ATOM 2129 C C . GLY A 1 273 ? 10.927 -19.680 -20.474 1.00 76.62 273 GLY A C 1
ATOM 2130 O O . GLY A 1 273 ? 11.247 -19.480 -19.301 1.00 76.62 273 GLY A O 1
ATOM 2131 N N . VAL A 1 274 ? 11.325 -20.789 -21.115 1.00 83.25 274 VAL A N 1
ATOM 2132 C CA . VAL A 1 274 ? 12.036 -21.902 -20.468 1.00 83.25 274 VAL A CA 1
ATOM 2133 C C . VAL A 1 274 ? 13.355 -22.218 -21.163 1.00 83.25 274 VAL A C 1
ATOM 2135 O O . VAL A 1 274 ? 13.406 -22.959 -22.138 1.00 83.25 274 VAL A O 1
ATOM 2138 N N . LEU A 1 275 ? 14.466 -21.832 -20.534 1.00 85.31 275 LEU A N 1
ATOM 2139 C CA . LEU A 1 275 ? 15.809 -22.142 -21.032 1.00 85.31 275 LEU A CA 1
ATOM 2140 C C . LEU A 1 275 ? 16.135 -23.638 -20.934 1.00 85.31 275 LEU A C 1
ATOM 2142 O O . LEU A 1 275 ? 16.292 -24.212 -19.851 1.00 85.31 275 LEU A O 1
ATOM 2146 N N . ASN A 1 276 ? 16.254 -24.296 -22.084 1.00 89.62 276 ASN A N 1
ATOM 2147 C CA . ASN A 1 276 ? 16.500 -25.724 -22.180 1.00 89.62 276 ASN A CA 1
ATOM 2148 C C . ASN A 1 276 ? 17.317 -26.116 -23.430 1.00 89.62 276 ASN A C 1
ATOM 2150 O O . ASN A 1 276 ? 17.913 -25.310 -24.142 1.00 89.62 276 ASN A O 1
ATOM 2154 N N . VAL A 1 277 ? 17.432 -27.424 -23.680 1.00 93.06 277 VAL A N 1
ATOM 2155 C CA . VAL A 1 277 ? 18.242 -27.945 -24.794 1.00 93.06 277 VAL A CA 1
ATOM 2156 C C . VAL A 1 277 ? 17.723 -27.508 -26.170 1.00 93.06 277 VAL A C 1
ATOM 2158 O O . VAL A 1 277 ? 18.490 -27.493 -27.131 1.00 93.06 277 VAL A O 1
ATOM 2161 N N . ILE A 1 278 ? 16.437 -27.175 -26.287 1.00 91.12 278 ILE A N 1
ATOM 2162 C CA . ILE A 1 278 ? 15.837 -26.668 -27.521 1.00 91.12 278 ILE A CA 1
ATOM 2163 C C . ILE A 1 278 ? 16.462 -25.318 -27.874 1.00 91.12 278 ILE A C 1
ATOM 2165 O O . ILE A 1 278 ? 16.868 -25.136 -29.023 1.00 91.12 278 ILE A O 1
ATOM 2169 N N . ASP A 1 279 ? 16.668 -24.448 -26.892 1.00 89.25 279 ASP A N 1
ATOM 2170 C CA . ASP A 1 279 ? 17.289 -23.140 -27.087 1.00 89.25 279 ASP A CA 1
ATOM 2171 C C . ASP A 1 279 ? 18.733 -23.243 -27.543 1.00 89.25 279 ASP A C 1
ATOM 2173 O O . ASP A 1 279 ? 19.131 -22.641 -28.541 1.00 89.25 279 ASP A O 1
ATOM 2177 N N . VAL A 1 280 ? 19.498 -24.128 -26.900 1.00 92.62 280 VAL A N 1
ATOM 2178 C CA . VAL A 1 280 ? 20.875 -24.447 -27.299 1.00 92.62 280 VAL A CA 1
ATOM 2179 C C . VAL A 1 280 ? 20.930 -24.901 -28.757 1.00 92.62 280 VAL A C 1
ATOM 2181 O O . VAL A 1 280 ? 21.838 -24.522 -29.499 1.00 92.62 280 VAL A O 1
ATOM 2184 N N . VAL A 1 281 ? 19.968 -25.719 -29.191 1.00 93.94 281 VAL A N 1
ATOM 2185 C CA . VAL A 1 281 ? 19.905 -26.204 -30.574 1.00 93.94 281 VAL A CA 1
ATOM 2186 C C . VAL A 1 281 ? 19.572 -25.070 -31.543 1.00 93.94 281 VAL A C 1
ATOM 2188 O O . VAL A 1 281 ? 20.165 -25.016 -32.623 1.00 93.94 281 VAL A O 1
ATOM 2191 N N . ILE A 1 282 ? 18.657 -24.166 -31.194 1.00 91.12 282 ILE A N 1
ATOM 2192 C CA . ILE A 1 282 ? 18.297 -23.027 -32.049 1.00 91.12 282 ILE A CA 1
ATOM 2193 C C . ILE A 1 282 ? 19.470 -22.046 -32.155 1.00 91.12 282 ILE A C 1
ATOM 2195 O O . ILE A 1 282 ? 19.839 -21.682 -33.275 1.00 91.12 282 ILE A O 1
ATOM 2199 N N . LEU A 1 283 ? 20.119 -21.710 -31.036 1.00 90.75 283 LEU A N 1
ATOM 2200 C CA . LEU A 1 283 ? 21.310 -20.857 -30.999 1.00 90.75 283 LEU A CA 1
ATOM 2201 C C . LEU A 1 283 ? 22.458 -21.467 -31.809 1.00 90.75 283 LEU A C 1
ATOM 2203 O O . LEU A 1 283 ? 23.019 -20.820 -32.690 1.00 90.75 283 LEU A O 1
ATOM 2207 N N . ALA A 1 284 ? 22.753 -22.755 -31.613 1.00 93.69 284 ALA A N 1
ATOM 2208 C CA . ALA A 1 284 ? 23.785 -23.440 -32.387 1.00 93.69 284 ALA A CA 1
ATOM 2209 C C . ALA A 1 284 ? 23.493 -23.426 -33.893 1.00 93.69 284 ALA A C 1
ATOM 2211 O O . ALA A 1 284 ? 24.402 -23.223 -34.701 1.00 93.69 284 ALA A O 1
ATOM 2212 N N . ASN A 1 285 ? 22.233 -23.616 -34.288 1.00 92.56 285 ASN A N 1
ATOM 2213 C CA . ASN A 1 285 ? 21.843 -23.571 -35.693 1.00 92.56 285 ASN A CA 1
ATOM 2214 C C . ASN A 1 285 ? 21.959 -22.161 -36.280 1.00 92.56 285 ASN A C 1
ATOM 2216 O O . ASN A 1 285 ? 22.439 -22.038 -37.408 1.00 92.56 285 ASN A O 1
ATOM 2220 N N . CYS A 1 286 ? 21.569 -21.111 -35.548 1.00 89.88 286 CYS A N 1
ATOM 2221 C CA . CYS A 1 286 ? 21.703 -19.742 -36.046 1.00 89.88 286 CYS A CA 1
ATOM 2222 C C . CYS A 1 286 ? 23.181 -19.349 -36.188 1.00 89.88 286 CYS A C 1
ATOM 2224 O O . CYS A 1 286 ? 23.551 -18.783 -37.220 1.00 89.88 286 CYS A O 1
ATOM 2226 N N . VAL A 1 287 ? 24.036 -19.722 -35.223 1.00 91.06 287 VAL A N 1
ATOM 2227 C CA . VAL A 1 287 ? 25.481 -19.426 -35.242 1.00 91.06 287 VAL A CA 1
ATOM 2228 C C . VAL A 1 287 ? 26.143 -20.132 -36.424 1.00 91.06 287 VAL A C 1
ATOM 2230 O O . VAL A 1 287 ? 26.915 -19.530 -37.168 1.00 91.06 287 VAL A O 1
ATOM 2233 N N . LEU A 1 288 ? 25.799 -21.403 -36.661 1.00 91.56 288 LEU A N 1
ATOM 2234 C CA . LEU A 1 288 ? 26.304 -22.166 -37.807 1.00 91.56 288 LEU A CA 1
ATOM 2235 C C . LEU A 1 288 ? 25.806 -21.625 -39.154 1.00 91.56 288 LEU A C 1
ATOM 2237 O O . LEU A 1 288 ? 26.521 -21.732 -40.153 1.00 91.56 288 LEU A O 1
ATOM 2241 N N . ALA A 1 289 ? 24.588 -21.083 -39.200 1.00 89.88 289 ALA A N 1
ATOM 2242 C CA . ALA A 1 289 ? 23.990 -20.527 -40.410 1.00 89.88 289 ALA A CA 1
ATOM 2243 C C . ALA A 1 289 ? 24.397 -19.068 -40.680 1.00 89.88 289 ALA A C 1
ATOM 2245 O O . ALA A 1 289 ? 24.212 -18.597 -41.802 1.00 89.88 289 ALA A O 1
ATOM 2246 N N . GLY A 1 290 ? 24.952 -18.363 -39.687 1.00 86.44 290 GLY A N 1
ATOM 2247 C CA . GLY A 1 290 ? 25.205 -16.923 -39.758 1.00 86.44 290 GLY A CA 1
ATOM 2248 C C . GLY A 1 290 ? 23.912 -16.107 -39.826 1.00 86.44 290 GLY A C 1
ATOM 2249 O O . GLY A 1 290 ? 23.863 -15.102 -40.524 1.00 86.44 290 GLY A O 1
ATOM 2250 N N . THR A 1 291 ? 22.846 -16.578 -39.171 1.00 85.00 291 THR A N 1
ATOM 2251 C CA . THR A 1 291 ? 21.503 -15.971 -39.225 1.00 85.00 291 THR A CA 1
ATOM 2252 C C . THR A 1 291 ? 20.997 -15.516 -37.857 1.00 85.00 291 THR A C 1
ATOM 2254 O O . THR A 1 291 ? 19.791 -15.382 -37.689 1.00 85.00 291 THR A O 1
ATOM 2257 N N . CYS A 1 292 ? 21.877 -15.314 -36.870 1.00 77.50 292 CYS A N 1
ATOM 2258 C CA . CYS A 1 292 ? 21.481 -14.791 -35.551 1.00 77.50 292 CYS A CA 1
ATOM 2259 C C . CYS A 1 292 ? 21.182 -13.274 -35.566 1.00 77.50 292 CYS A C 1
ATOM 2261 O O . CYS A 1 292 ? 20.870 -12.693 -34.531 1.00 77.50 292 CYS A O 1
ATOM 2263 N N . GLU A 1 293 ? 21.286 -12.619 -36.729 1.00 57.12 293 GLU A N 1
ATOM 2264 C CA . GLU A 1 293 ? 21.041 -11.186 -36.882 1.00 57.12 293 GLU A CA 1
ATOM 2265 C C . GLU A 1 293 ? 19.570 -10.858 -36.561 1.00 57.12 293 GLU A C 1
ATOM 2267 O O . GLU A 1 293 ? 18.683 -11.185 -37.344 1.00 57.12 293 GLU A O 1
ATOM 2272 N N . SER A 1 294 ? 19.356 -10.175 -35.429 1.00 55.00 294 SER A N 1
ATOM 2273 C CA . SER A 1 294 ? 18.099 -9.615 -34.887 1.00 55.00 294 SER A CA 1
ATOM 2274 C C . SER A 1 294 ? 17.463 -10.298 -33.677 1.00 55.00 294 SER A C 1
ATOM 2276 O O . SER A 1 294 ? 16.436 -9.802 -33.224 1.00 55.00 294 SER A O 1
ATOM 2278 N N . ASN A 1 295 ? 18.052 -11.351 -33.110 1.00 60.81 295 ASN A N 1
ATOM 2279 C CA . ASN A 1 295 ? 17.541 -11.921 -31.863 1.00 60.81 295 ASN A CA 1
ATOM 2280 C C . ASN A 1 295 ? 18.510 -11.574 -30.734 1.00 60.81 295 ASN A C 1
ATOM 2282 O O . ASN A 1 295 ? 19.523 -12.244 -30.553 1.00 60.81 295 ASN A O 1
ATOM 2286 N N . CYS A 1 296 ? 18.181 -10.529 -29.983 1.00 65.56 296 CYS A N 1
ATOM 2287 C CA . CYS A 1 296 ? 18.773 -10.144 -28.693 1.00 65.56 296 CYS A CA 1
ATOM 2288 C C . CYS A 1 296 ? 18.977 -11.315 -27.706 1.00 65.56 296 CYS A C 1
ATOM 2290 O O . CYS A 1 296 ? 19.853 -11.230 -26.858 1.00 65.56 296 CYS A O 1
ATOM 2292 N N . HIS A 1 297 ? 18.268 -12.437 -27.868 1.00 71.50 297 HIS A N 1
ATOM 2293 C CA . HIS A 1 297 ? 18.522 -13.696 -27.155 1.00 71.50 297 HIS A CA 1
ATOM 2294 C C . HIS A 1 297 ? 19.879 -14.364 -27.457 1.00 71.50 297 HIS A C 1
ATOM 2296 O O . HIS A 1 297 ? 20.274 -15.284 -26.747 1.00 71.50 297 HIS A O 1
ATOM 2302 N N . SER A 1 298 ? 20.565 -13.979 -28.537 1.00 80.38 298 SER A N 1
ATOM 2303 C CA . SER A 1 298 ? 21.680 -14.763 -29.096 1.00 80.38 298 SER A CA 1
ATOM 2304 C C . SER A 1 298 ? 23.070 -14.328 -28.623 1.00 80.38 298 SER A C 1
ATOM 2306 O O . SER A 1 298 ? 24.017 -15.081 -28.830 1.00 80.38 298 SER A O 1
ATOM 2308 N N . ASP A 1 299 ? 23.202 -13.124 -28.060 1.00 84.94 299 ASP A N 1
ATOM 2309 C CA . ASP A 1 299 ? 24.457 -12.582 -27.517 1.00 84.94 299 ASP A CA 1
ATOM 2310 C C . ASP A 1 299 ? 24.402 -12.668 -25.990 1.00 84.94 299 ASP A C 1
ATOM 2312 O O . ASP A 1 299 ? 23.839 -11.811 -25.313 1.00 84.94 299 ASP A O 1
ATOM 2316 N N . LEU A 1 300 ? 24.920 -13.769 -25.460 1.00 84.12 300 LEU A N 1
ATOM 2317 C CA . LEU A 1 300 ? 24.812 -14.127 -24.048 1.00 84.12 300 LEU A CA 1
ATOM 2318 C C . LEU A 1 300 ? 26.005 -13.642 -23.228 1.00 84.12 300 LEU A C 1
ATOM 2320 O O . LEU A 1 300 ? 25.971 -13.720 -22.001 1.00 84.12 300 LEU A O 1
ATOM 2324 N N . ASN A 1 301 ? 27.080 -13.194 -23.876 1.00 82.50 301 ASN A N 1
ATOM 2325 C CA . ASN A 1 301 ? 28.249 -12.631 -23.204 1.00 82.50 301 ASN A CA 1
ATOM 2326 C C . ASN A 1 301 ? 28.391 -11.106 -23.407 1.00 82.50 301 ASN A C 1
ATOM 2328 O O . ASN A 1 301 ? 29.297 -10.510 -22.818 1.00 82.50 301 ASN A O 1
ATOM 2332 N N . GLY A 1 302 ? 27.505 -10.490 -24.196 1.00 80.12 302 GLY A N 1
ATOM 2333 C CA . GLY A 1 302 ? 27.419 -9.050 -24.428 1.00 80.12 302 GLY A CA 1
ATOM 2334 C C . GLY A 1 302 ? 28.565 -8.486 -25.268 1.00 80.12 302 GLY A C 1
ATOM 2335 O O . GLY A 1 302 ? 28.870 -7.294 -25.153 1.00 80.12 302 GLY A O 1
ATOM 2336 N N . ASP A 1 303 ? 29.260 -9.319 -26.050 1.00 82.19 303 ASP A N 1
ATOM 2337 C CA . ASP A 1 303 ? 30.411 -8.894 -26.856 1.00 82.19 303 ASP A CA 1
ATOM 2338 C C . ASP A 1 303 ? 30.032 -8.381 -28.258 1.00 82.19 303 ASP A C 1
ATOM 2340 O O . ASP A 1 303 ? 30.875 -7.798 -28.952 1.00 82.19 303 ASP A O 1
ATOM 2344 N N . GLY A 1 304 ? 28.756 -8.503 -28.636 1.00 80.69 304 GLY A N 1
ATOM 2345 C CA . GLY A 1 304 ? 28.208 -8.087 -29.923 1.00 80.69 304 GLY A CA 1
ATOM 2346 C C . GLY A 1 304 ? 28.428 -9.086 -31.064 1.00 80.69 304 GLY A C 1
ATOM 2347 O O . GLY A 1 304 ? 27.983 -8.808 -32.182 1.00 80.69 304 GLY A O 1
ATOM 2348 N N . ASP A 1 305 ? 29.086 -10.226 -30.819 1.00 86.31 305 ASP A N 1
ATOM 2349 C CA . ASP A 1 305 ? 29.379 -11.276 -31.796 1.00 86.31 305 ASP A CA 1
ATOM 2350 C C . ASP A 1 305 ? 28.661 -12.594 -31.442 1.00 86.31 305 ASP A C 1
ATOM 2352 O O . ASP A 1 305 ? 29.057 -13.311 -30.534 1.00 86.31 305 ASP A O 1
ATOM 2356 N N . TYR A 1 306 ? 27.710 -13.041 -32.267 1.00 88.50 306 TYR A N 1
ATOM 2357 C CA . TYR A 1 306 ? 27.006 -14.317 -32.044 1.00 88.50 306 TYR A CA 1
ATOM 2358 C C . TYR A 1 306 ? 27.872 -15.533 -32.406 1.00 88.50 306 TYR A C 1
ATOM 2360 O O . TYR A 1 306 ? 28.075 -15.852 -33.588 1.00 88.50 306 TYR A O 1
ATOM 2368 N N . ASN A 1 307 ? 28.403 -16.240 -31.410 1.00 90.19 307 ASN A N 1
ATOM 2369 C CA . ASN A 1 307 ? 29.394 -17.283 -31.621 1.00 90.19 307 ASN A CA 1
ATOM 2370 C C . ASN A 1 307 ? 29.300 -18.464 -30.628 1.00 90.19 307 ASN A C 1
ATOM 2372 O O . ASN A 1 307 ? 28.305 -18.707 -29.952 1.00 90.19 307 ASN A O 1
ATOM 2376 N N . VAL A 1 308 ? 30.327 -19.322 -30.626 1.00 92.94 308 VAL A N 1
ATOM 2377 C CA . VAL A 1 308 ? 30.354 -20.529 -29.781 1.00 92.94 308 VAL A CA 1
ATOM 2378 C C . VAL A 1 308 ? 30.420 -20.205 -28.287 1.00 92.94 308 VAL A C 1
ATOM 2380 O O . VAL A 1 308 ? 30.046 -21.045 -27.470 1.00 92.94 308 VAL A O 1
ATOM 2383 N N . LEU A 1 309 ? 30.905 -19.017 -27.925 1.00 91.88 309 LEU A N 1
ATOM 2384 C CA . LEU A 1 309 ? 30.954 -18.556 -26.545 1.00 91.88 309 LEU A CA 1
ATOM 2385 C C . LEU A 1 309 ? 29.543 -18.379 -25.983 1.00 91.88 309 LEU A C 1
ATOM 2387 O O . LEU A 1 309 ? 29.306 -18.862 -24.882 1.00 91.88 309 LEU A O 1
ATOM 2391 N N . ASP A 1 310 ? 28.597 -17.857 -26.764 1.00 89.06 310 ASP A N 1
ATOM 2392 C CA . ASP A 1 310 ? 27.193 -17.729 -26.353 1.00 89.06 310 ASP A CA 1
ATOM 2393 C C . ASP A 1 310 ? 26.555 -19.092 -26.092 1.00 89.06 310 ASP A C 1
ATOM 2395 O O . ASP A 1 310 ? 25.937 -19.326 -25.056 1.00 89.06 310 ASP A O 1
ATOM 2399 N N . ILE A 1 311 ? 26.801 -20.057 -26.983 1.00 92.38 311 ILE A N 1
ATOM 2400 C CA . ILE A 1 311 ? 26.327 -21.438 -26.813 1.00 92.38 311 ILE A CA 1
ATOM 2401 C C . ILE A 1 311 ? 26.873 -22.041 -25.512 1.00 92.38 311 ILE A C 1
ATOM 2403 O O . ILE A 1 311 ? 26.152 -22.736 -24.794 1.00 92.38 311 ILE A O 1
ATOM 2407 N N . ILE A 1 312 ? 28.153 -21.807 -25.208 1.00 93.19 312 ILE A N 1
ATOM 2408 C CA . ILE A 1 312 ? 28.779 -22.302 -23.978 1.00 93.19 312 ILE A CA 1
ATOM 2409 C C . ILE A 1 312 ? 28.150 -21.634 -22.753 1.00 93.19 312 ILE A C 1
ATOM 2411 O O . ILE A 1 312 ? 27.888 -22.335 -21.776 1.00 93.19 312 ILE A O 1
ATOM 2415 N N . THR A 1 313 ? 27.883 -20.328 -22.803 1.00 89.25 313 THR A N 1
ATOM 2416 C CA . THR A 1 313 ? 27.203 -19.593 -21.728 1.00 89.25 313 THR A CA 1
ATOM 2417 C C . THR A 1 313 ? 25.824 -20.186 -21.452 1.00 89.25 313 THR A C 1
ATOM 2419 O O . THR A 1 313 ? 25.556 -20.573 -20.314 1.00 89.25 313 THR A O 1
ATOM 2422 N N . LEU A 1 314 ? 25.009 -20.396 -22.494 1.00 89.81 314 LEU A N 1
ATOM 2423 C CA . LEU A 1 314 ? 23.674 -20.989 -22.364 1.00 89.81 314 LEU A CA 1
ATOM 2424 C C . LEU A 1 314 ? 23.722 -22.395 -21.759 1.00 89.81 314 LEU A C 1
ATOM 2426 O O . LEU A 1 314 ? 23.001 -22.719 -20.820 1.00 89.81 314 LEU A O 1
ATOM 2430 N N . VAL A 1 315 ? 24.608 -23.250 -22.276 1.00 93.31 315 VAL A N 1
ATOM 2431 C CA . VAL A 1 315 ? 24.760 -24.626 -21.785 1.00 93.31 315 VAL A CA 1
ATOM 2432 C C . VAL A 1 315 ? 25.213 -24.644 -20.330 1.00 93.31 315 VAL A C 1
ATOM 2434 O O . VAL A 1 315 ? 24.710 -25.451 -19.548 1.00 93.31 315 VAL A O 1
ATOM 2437 N N . ASN A 1 316 ? 26.162 -23.783 -19.960 1.00 90.38 316 ASN A N 1
ATOM 2438 C CA . ASN A 1 316 ? 26.653 -23.718 -18.591 1.00 90.38 316 ASN A CA 1
ATOM 2439 C C . ASN A 1 316 ? 25.556 -23.276 -17.632 1.00 90.38 316 ASN A C 1
ATOM 2441 O O . ASN A 1 316 ? 25.436 -23.901 -16.581 1.00 90.38 316 ASN A O 1
ATOM 2445 N N . CYS A 1 317 ? 24.743 -22.279 -17.993 1.00 85.12 317 CYS A N 1
ATOM 2446 C CA . CYS A 1 317 ? 23.688 -21.843 -17.089 1.00 85.12 317 CYS A CA 1
ATOM 2447 C C . CYS A 1 317 ? 22.556 -22.876 -16.988 1.00 85.12 317 CYS A C 1
ATOM 2449 O O . CYS A 1 317 ? 22.092 -23.156 -15.885 1.00 85.12 317 CYS A O 1
ATOM 2451 N N . ILE A 1 318 ? 22.185 -23.554 -18.087 1.00 89.25 318 ILE A N 1
ATOM 2452 C CA . ILE A 1 318 ? 21.169 -24.624 -18.056 1.00 89.25 318 ILE A CA 1
ATOM 2453 C C . ILE A 1 318 ? 21.643 -25.792 -17.183 1.00 89.25 318 ILE A C 1
ATOM 2455 O O . ILE A 1 318 ? 20.873 -26.356 -16.407 1.00 89.25 318 ILE A O 1
ATOM 2459 N N . LEU A 1 319 ? 22.918 -26.178 -17.297 1.00 89.44 319 LEU A N 1
ATOM 2460 C CA . LEU A 1 319 ? 23.497 -27.253 -16.486 1.00 89.44 319 LEU A CA 1
ATOM 2461 C C . LEU A 1 319 ? 23.748 -26.833 -15.032 1.00 89.44 319 LEU A C 1
ATOM 2463 O O . LEU A 1 319 ? 23.723 -27.691 -14.148 1.00 89.44 319 LEU A O 1
ATOM 2467 N N . GLY A 1 320 ? 24.020 -25.548 -14.798 1.00 83.75 320 GLY A N 1
ATOM 2468 C CA . GLY A 1 320 ? 24.189 -24.947 -13.477 1.00 83.75 320 GLY A CA 1
ATOM 2469 C C . GLY A 1 320 ? 22.867 -24.685 -12.758 1.00 83.75 320 GLY A C 1
ATOM 2470 O O . GLY A 1 320 ? 22.858 -24.625 -11.532 1.00 83.75 320 GLY A O 1
ATOM 2471 N N . GLY A 1 321 ? 21.760 -24.594 -13.502 1.00 79.44 321 GLY A N 1
ATOM 2472 C CA . GLY A 1 321 ? 20.462 -24.169 -12.983 1.00 79.44 321 GLY A CA 1
ATOM 2473 C C . GLY A 1 321 ? 20.431 -22.689 -12.601 1.00 79.44 321 GLY A C 1
ATOM 2474 O O . GLY A 1 321 ? 19.633 -22.317 -11.750 1.00 79.44 321 GLY A O 1
ATOM 2475 N N . ASN A 1 322 ? 21.310 -21.875 -13.189 1.00 76.62 322 ASN A N 1
ATOM 2476 C CA . ASN A 1 322 ? 21.545 -20.485 -12.803 1.00 76.62 322 ASN A CA 1
ATOM 2477 C C . ASN A 1 322 ? 21.476 -19.514 -13.990 1.00 76.62 322 ASN A C 1
ATOM 2479 O O . ASN A 1 322 ? 22.208 -18.533 -14.068 1.00 76.62 322 ASN A O 1
ATOM 2483 N N . CYS A 1 323 ? 20.623 -19.818 -14.966 1.00 65.88 323 CYS A N 1
ATOM 2484 C CA . CYS A 1 323 ? 20.339 -18.867 -16.027 1.00 65.88 323 CYS A CA 1
ATOM 2485 C C . CYS A 1 323 ? 19.583 -17.665 -15.455 1.00 65.88 323 CYS A C 1
ATOM 2487 O O . CYS A 1 323 ? 18.436 -17.825 -15.039 1.00 65.88 323 CYS A O 1
ATOM 2489 N N . GLY A 1 324 ? 20.237 -16.502 -15.424 1.00 56.38 324 GLY A N 1
ATOM 2490 C CA . GLY A 1 324 ? 19.725 -15.280 -14.796 1.00 56.38 324 GLY A CA 1
ATOM 2491 C C . GLY A 1 324 ? 20.553 -14.768 -13.608 1.00 56.38 324 GLY A C 1
ATOM 2492 O O . GLY A 1 324 ? 20.232 -13.698 -13.117 1.00 56.38 324 GLY A O 1
ATOM 2493 N N . GLU A 1 325 ? 21.608 -15.479 -13.176 1.00 45.91 325 GLU A N 1
ATOM 2494 C CA . GLU A 1 325 ? 22.608 -14.966 -12.208 1.00 45.91 325 GLU A CA 1
ATOM 2495 C C . GLU A 1 325 ? 23.714 -14.117 -12.856 1.00 45.91 325 GLU A C 1
ATOM 2497 O O . GLU A 1 325 ? 24.166 -14.473 -13.974 1.00 45.91 325 GLU A O 1
#

Radius of gyration: 30.96 Å; chains: 1; bounding box: 64×46×88 Å

pLDDT: mean 91.28, std 9.05, range [45.91, 98.81]

Secondary structure (DSSP, 8-state):
--S--TTS-GGG-TTHHHHT-TTEEETTGGGTT-GGG-SBTTTTB-----EEEGGGHHHHHH-EEEE--THHHH-HHHHHHHT-SS--EEEE----PPPP---EEEEEEE-S-SSS-HHHH-EEEEEE-SSS-EE-TT-EEE-SSS-EEE--S--EE-TT-EEEEES---TTTTTS---SEE--S----SSSEEEEEEETTTEEEEEEEE-SSSSS---TTB-EEES-TTS-TTSGGGEEE---B-TTS-B--TTS-----TT-STT-SSSSS--SHHHHHHHHHHHHHT--TT-GGG-SSSSS--SHHHHHHHHHHHHHT-TT-

Foldseek 3Di:
DQAQQLPDPPVRHPCNVQNVDPQKDWLCVVPQPPQVQQQQNVPRGNRDIDMDGPVCVVQSVQKDKGWAPVCVVCPQVCCVVPPHSGTDIDIDGDDDDQDDDAFKFFFKWDQAADLADNLQQTKIKIAGQDQDKHWQAQKWWDWPVPFIWGQHDTDIHHHGWMAMETCHCPCVRNQNAHHSHHTPRHHRHLAWIKTFTAHPVGHTRYMETDGRPPFADRDHLWMWGQQDSPDDRNGRLRIDTFDCADGSGGGDDHGDDGDDDCQPPQLPQPSPNDQDVVSLVSLVVCQVVVNCPPHNSQCCPPPPDRHVVSSVNSVVCRVVVNSSD